Protein AF-A0AAN6UVW7-F1 (afdb_monomer_lite)

Organism: NCBI:txid1934379

Structure (mmCIF, N/CA/C/O backbone):
data_AF-A0AAN6UVW7-F1
#
_entry.id   AF-A0AAN6UVW7-F1
#
loop_
_atom_site.group_PDB
_atom_site.id
_atom_site.type_symbol
_atom_site.label_atom_id
_atom_site.label_alt_id
_atom_site.label_comp_id
_atom_site.label_asym_id
_atom_site.label_entity_id
_atom_site.label_seq_id
_atom_site.pdbx_PDB_ins_code
_atom_site.Cartn_x
_atom_site.Cartn_y
_atom_site.Cartn_z
_atom_site.occupancy
_atom_site.B_iso_or_equiv
_atom_site.auth_seq_id
_atom_site.auth_comp_id
_atom_site.auth_asym_id
_atom_site.auth_atom_id
_atom_site.pdbx_PDB_model_num
ATOM 1 N N . MET A 1 1 ? 3.945 1.020 -12.350 1.00 80.06 1 MET A N 1
ATOM 2 C CA . MET A 1 1 ? 3.424 0.851 -10.965 1.00 80.06 1 MET A CA 1
ATOM 3 C C . MET A 1 1 ? 4.604 0.733 -10.002 1.00 80.06 1 MET A C 1
ATOM 5 O O . MET A 1 1 ? 5.676 0.406 -10.483 1.00 80.06 1 MET A O 1
ATOM 9 N N . PHE A 1 2 ? 4.437 0.954 -8.691 1.00 81.56 2 PHE A N 1
ATOM 10 C CA . PHE A 1 2 ? 5.564 1.015 -7.732 1.00 81.56 2 PHE A CA 1
ATOM 11 C C . PHE A 1 2 ? 5.621 -0.147 -6.732 1.00 81.56 2 PHE A C 1
ATOM 13 O O . PHE A 1 2 ? 4.635 -0.390 -6.043 1.00 81.56 2 PHE A O 1
ATOM 20 N N . THR A 1 3 ? 6.784 -0.780 -6.559 1.00 81.12 3 THR A N 1
ATOM 21 C CA . THR A 1 3 ? 7.052 -1.854 -5.576 1.00 81.12 3 THR A CA 1
ATOM 22 C C . THR A 1 3 ? 7.402 -1.365 -4.175 1.00 81.12 3 THR A C 1
ATOM 24 O O . THR A 1 3 ? 7.685 -2.168 -3.286 1.00 81.12 3 THR A O 1
ATOM 27 N N . ASN A 1 4 ? 7.411 -0.049 -3.972 1.00 84.00 4 ASN A N 1
ATOM 28 C CA . ASN A 1 4 ? 7.804 0.589 -2.727 1.00 84.00 4 ASN A CA 1
ATOM 29 C C . ASN A 1 4 ? 6.781 1.668 -2.339 1.00 84.00 4 ASN A C 1
ATOM 31 O O . ASN A 1 4 ? 6.400 2.507 -3.157 1.00 84.00 4 ASN A O 1
ATOM 35 N N . TRP A 1 5 ? 6.364 1.663 -1.070 1.00 89.00 5 TRP A N 1
ATOM 36 C CA . TRP A 1 5 ? 5.362 2.589 -0.545 1.00 89.00 5 TRP A CA 1
ATOM 37 C C . TRP A 1 5 ? 5.854 4.036 -0.541 1.00 89.00 5 TRP A C 1
ATOM 39 O O . TRP A 1 5 ? 5.125 4.940 -0.936 1.00 89.00 5 TRP A O 1
ATOM 49 N N . ALA A 1 6 ? 7.110 4.268 -0.160 1.00 88.12 6 ALA A N 1
ATOM 50 C CA . ALA A 1 6 ? 7.715 5.593 -0.197 1.00 88.12 6 ALA A CA 1
ATOM 51 C C . ALA A 1 6 ? 7.839 6.123 -1.633 1.00 88.12 6 ALA A C 1
ATOM 53 O O . ALA A 1 6 ? 7.586 7.304 -1.862 1.00 88.12 6 ALA A O 1
ATOM 54 N N . ALA A 1 7 ? 8.161 5.261 -2.605 1.00 86.00 7 ALA A N 1
ATOM 55 C CA . ALA A 1 7 ? 8.179 5.646 -4.019 1.00 86.00 7 ALA A CA 1
ATOM 56 C C . ALA A 1 7 ? 6.776 6.040 -4.510 1.00 86.00 7 ALA A C 1
ATOM 58 O O . ALA A 1 7 ? 6.614 7.081 -5.145 1.00 86.00 7 ALA A O 1
ATOM 59 N N . ALA A 1 8 ? 5.751 5.270 -4.135 1.00 87.62 8 ALA A N 1
ATOM 60 C CA . ALA A 1 8 ? 4.365 5.592 -4.453 1.00 87.62 8 ALA A CA 1
ATOM 61 C C . ALA A 1 8 ? 3.894 6.906 -3.814 1.00 87.62 8 ALA A C 1
ATOM 63 O O . ALA A 1 8 ? 3.287 7.732 -4.492 1.00 87.62 8 ALA A O 1
ATOM 64 N N . LEU A 1 9 ? 4.212 7.132 -2.534 1.00 89.06 9 LEU A N 1
ATOM 65 C CA . LEU A 1 9 ? 3.921 8.394 -1.853 1.00 89.06 9 LEU A CA 1
ATOM 66 C C . LEU A 1 9 ? 4.638 9.571 -2.520 1.00 89.06 9 LEU A C 1
ATOM 68 O O . LEU A 1 9 ? 4.014 10.600 -2.749 1.00 89.06 9 LEU A O 1
ATOM 72 N N . LYS A 1 10 ? 5.916 9.415 -2.884 1.00 88.94 10 LYS A N 1
ATOM 73 C CA . LYS A 1 10 ? 6.685 10.450 -3.589 1.00 88.94 10 LYS A CA 1
ATOM 74 C C . LYS A 1 10 ? 6.060 10.780 -4.943 1.00 88.94 10 LYS A C 1
ATOM 76 O O . LYS A 1 10 ? 5.934 11.954 -5.280 1.00 88.94 10 LYS A O 1
ATOM 81 N N . LYS A 1 11 ? 5.654 9.766 -5.715 1.00 86.19 11 LYS A N 1
ATOM 82 C CA . LYS A 1 11 ? 4.992 9.984 -7.007 1.00 86.19 11 LYS A CA 1
ATOM 83 C C . LYS A 1 11 ? 3.639 10.668 -6.835 1.00 86.19 11 LYS A C 1
ATOM 85 O O . LYS A 1 11 ? 3.325 11.579 -7.592 1.00 86.19 11 LYS A O 1
ATOM 90 N N . ARG A 1 12 ? 2.868 10.271 -5.822 1.00 85.50 12 ARG A N 1
ATOM 91 C CA . ARG A 1 12 ? 1.623 10.947 -5.455 1.00 85.50 12 ARG A CA 1
ATOM 92 C C . ARG A 1 12 ? 1.862 12.418 -5.111 1.00 85.50 12 ARG A C 1
ATOM 94 O O . ARG A 1 12 ? 1.162 13.273 -5.634 1.00 85.50 12 ARG A O 1
ATOM 101 N N . ASP A 1 13 ? 2.837 12.714 -4.254 1.00 87.00 13 ASP A N 1
ATOM 102 C CA . ASP A 1 13 ? 3.152 14.090 -3.856 1.00 87.00 13 ASP A CA 1
ATOM 103 C C . ASP A 1 13 ? 3.597 14.932 -5.066 1.00 87.00 13 ASP A C 1
ATOM 105 O O . ASP A 1 13 ? 3.259 16.110 -5.146 1.00 87.00 13 ASP A O 1
ATOM 109 N N . TRP A 1 14 ? 4.287 14.320 -6.038 1.00 87.00 14 TRP A N 1
ATOM 110 C CA . TRP A 1 14 ? 4.593 14.952 -7.323 1.00 87.00 14 TRP A CA 1
ATOM 111 C C . TRP A 1 14 ? 3.322 15.291 -8.117 1.00 87.00 14 TRP A C 1
ATOM 113 O O . TRP A 1 14 ? 3.164 16.440 -8.509 1.00 87.00 14 TRP A O 1
ATOM 123 N N . TYR A 1 15 ? 2.379 14.354 -8.279 1.00 84.06 15 TYR A N 1
ATOM 124 C CA . TYR A 1 15 ? 1.098 14.633 -8.949 1.00 84.06 15 TYR A CA 1
ATOM 125 C C . TYR A 1 15 ? 0.316 15.767 -8.270 1.00 84.06 15 TYR A C 1
ATOM 127 O O . TYR A 1 15 ? -0.170 16.671 -8.944 1.00 84.06 15 TYR A O 1
ATOM 135 N N . ILE A 1 16 ? 0.250 15.767 -6.937 1.00 83.31 16 ILE A N 1
ATOM 136 C CA . ILE A 1 16 ? -0.400 16.844 -6.174 1.00 83.31 16 ILE A CA 1
ATOM 137 C C . ILE A 1 16 ? 0.304 18.190 -6.419 1.00 83.31 16 ILE A C 1
ATOM 139 O O . ILE A 1 16 ? -0.361 19.214 -6.565 1.00 83.31 16 ILE A O 1
ATOM 143 N N . GLY A 1 17 ? 1.640 18.200 -6.495 1.00 84.88 17 GLY A N 1
ATOM 144 C CA . GLY A 1 17 ? 2.422 19.387 -6.860 1.00 84.88 17 GLY A CA 1
ATOM 145 C C . GLY A 1 17 ? 2.099 19.912 -8.264 1.00 84.88 17 GLY A C 1
ATOM 146 O O . GLY A 1 17 ? 2.009 21.122 -8.465 1.00 84.88 17 GLY A O 1
ATOM 147 N N . GLU A 1 18 ? 1.813 19.012 -9.202 1.00 85.38 18 GLU A N 1
ATOM 148 C CA . GLU A 1 18 ? 1.356 19.319 -10.565 1.00 85.38 18 GLU A CA 1
ATOM 149 C C . GLU A 1 18 ? -0.145 19.672 -10.645 1.00 85.38 18 GLU A C 1
ATOM 151 O O . GLU A 1 18 ? -0.718 19.720 -11.729 1.00 85.38 18 GLU A O 1
ATOM 156 N N . HIS A 1 19 ? -0.794 19.957 -9.507 1.00 83.88 19 HIS A N 1
ATOM 157 C CA . HIS A 1 19 ? -2.206 20.364 -9.414 1.00 83.88 19 HIS A CA 1
ATOM 158 C C . HIS A 1 19 ? -3.191 19.298 -9.916 1.00 83.88 19 HIS A C 1
ATOM 160 O O . HIS A 1 19 ? -4.337 19.598 -10.265 1.00 83.88 19 HIS A O 1
ATOM 166 N N . VAL A 1 20 ? -2.754 18.039 -9.912 1.00 79.69 20 VAL A N 1
ATOM 167 C CA . VAL A 1 20 ? -3.619 16.899 -10.169 1.00 79.69 20 VAL A CA 1
ATOM 168 C C . VAL A 1 20 ? -4.518 16.667 -8.960 1.00 79.69 20 VAL A C 1
ATOM 170 O O . VAL A 1 20 ? -4.044 16.534 -7.831 1.00 79.69 20 VAL A O 1
ATOM 173 N N . ASN A 1 21 ? -5.827 16.612 -9.201 1.00 76.44 21 ASN A N 1
ATOM 174 C CA . ASN A 1 21 ? -6.829 16.434 -8.156 1.00 76.44 21 ASN A CA 1
ATOM 175 C C . ASN A 1 21 ? -7.239 14.960 -8.046 1.00 76.44 21 ASN A C 1
ATOM 177 O O . ASN A 1 21 ? -7.387 14.280 -9.056 1.00 76.44 21 ASN A O 1
ATOM 181 N N . ASN A 1 22 ? -7.543 14.494 -6.831 1.00 78.44 22 ASN A N 1
ATOM 182 C CA . ASN A 1 22 ? -8.051 13.139 -6.562 1.00 78.44 22 ASN A CA 1
ATOM 183 C C . ASN A 1 22 ? -7.037 12.016 -6.853 1.00 78.44 22 ASN A C 1
ATOM 185 O O . ASN A 1 22 ? -7.387 10.980 -7.423 1.00 78.44 22 ASN A O 1
ATOM 189 N N . VAL A 1 23 ? -5.784 12.193 -6.425 1.00 82.56 23 VAL A N 1
ATOM 190 C CA . VAL A 1 23 ? -4.723 11.191 -6.609 1.00 82.56 23 VAL A CA 1
ATOM 191 C C . VAL A 1 23 ? -4.857 10.040 -5.606 1.00 82.56 23 VAL A C 1
ATOM 193 O O . VAL A 1 23 ? -4.433 10.137 -4.449 1.00 82.56 23 VAL A O 1
ATOM 196 N N . VAL A 1 24 ? -5.409 8.914 -6.050 1.00 85.50 24 VAL A N 1
ATOM 197 C CA . VAL A 1 24 ? -5.564 7.713 -5.215 1.00 85.50 24 VAL A CA 1
ATOM 198 C C . VAL A 1 24 ? -4.359 6.780 -5.324 1.00 85.50 24 VAL A C 1
ATOM 200 O O . VAL A 1 24 ? -3.744 6.653 -6.380 1.00 85.50 24 VAL A O 1
ATOM 203 N N . ILE A 1 25 ? -4.043 6.085 -4.233 1.00 89.25 25 ILE A N 1
ATOM 204 C CA . ILE A 1 25 ? -3.073 4.987 -4.216 1.00 89.25 25 ILE A CA 1
ATOM 205 C C . ILE A 1 25 ? -3.830 3.663 -4.225 1.00 89.25 25 ILE A C 1
ATOM 207 O O . ILE A 1 25 ? -4.534 3.338 -3.273 1.00 89.25 25 ILE A O 1
ATOM 211 N N . VAL A 1 26 ? -3.641 2.868 -5.274 1.00 89.56 26 VAL A N 1
ATOM 212 C CA . VAL A 1 26 ? -4.253 1.540 -5.403 1.00 89.56 26 VAL A CA 1
ATOM 213 C C . VAL A 1 26 ? -3.198 0.468 -5.167 1.00 89.56 26 VAL A C 1
ATOM 215 O O . VAL A 1 26 ? -2.265 0.346 -5.958 1.00 89.56 26 VAL A O 1
ATOM 218 N N . ALA A 1 27 ? -3.336 -0.320 -4.102 1.00 91.12 27 ALA A N 1
ATOM 219 C CA . ALA A 1 27 ? -2.445 -1.436 -3.799 1.00 91.12 27 ALA A CA 1
ATOM 220 C C . ALA A 1 27 ? -2.906 -2.713 -4.514 1.00 91.12 27 ALA A C 1
ATOM 222 O O . ALA A 1 27 ? -4.030 -3.173 -4.305 1.00 91.12 27 ALA A O 1
ATOM 223 N N . VAL A 1 28 ? -2.030 -3.309 -5.328 1.00 89.25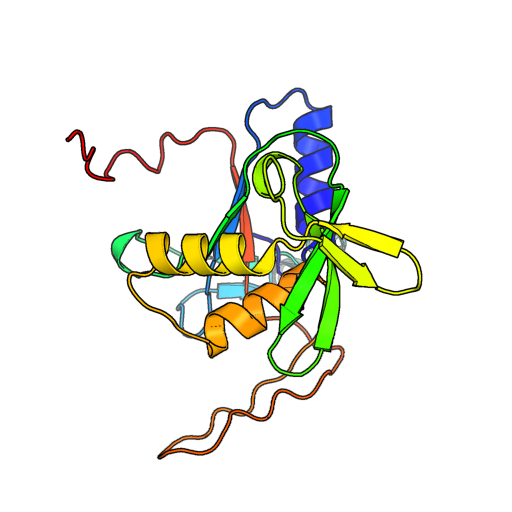 28 VAL A N 1
ATOM 224 C CA . VAL A 1 28 ? -2.362 -4.467 -6.171 1.00 89.25 28 VAL A CA 1
ATOM 225 C C . VAL A 1 28 ? -1.469 -5.675 -5.882 1.00 89.25 28 VAL A C 1
ATOM 227 O O . VAL A 1 28 ? -0.242 -5.584 -5.786 1.00 89.25 28 VAL A O 1
ATOM 230 N N . TRP A 1 29 ? -2.107 -6.840 -5.815 1.00 89.38 29 TRP A N 1
ATOM 231 C CA . TRP A 1 29 ? -1.505 -8.154 -5.664 1.00 89.38 29 TRP A CA 1
ATOM 232 C C . TRP A 1 29 ? -1.039 -8.746 -7.000 1.00 89.38 29 TRP A C 1
ATOM 234 O O . TRP A 1 29 ? -1.827 -9.262 -7.803 1.00 89.38 29 TRP A O 1
ATOM 244 N N . LEU A 1 30 ? 0.278 -8.726 -7.210 1.00 85.62 30 LEU A N 1
ATOM 245 C CA . LEU A 1 30 ? 0.908 -9.185 -8.450 1.00 85.62 30 LEU A CA 1
ATOM 246 C C . LEU A 1 30 ? 1.473 -10.612 -8.392 1.00 85.62 30 LEU A C 1
ATOM 248 O O . LEU A 1 30 ? 1.959 -11.118 -9.404 1.00 85.62 30 LEU A O 1
ATOM 252 N N . LYS A 1 31 ? 1.418 -11.308 -7.247 1.00 83.62 31 LYS A N 1
ATOM 253 C CA . LYS A 1 31 ? 1.907 -12.696 -7.172 1.00 83.62 31 LYS A CA 1
ATOM 254 C C . LYS A 1 31 ? 1.128 -13.573 -8.160 1.00 83.62 31 LYS A C 1
ATOM 256 O O . LYS A 1 31 ? -0.104 -13.590 -8.161 1.00 83.62 31 LYS A O 1
ATOM 261 N N . GLY A 1 32 ? 1.866 -14.286 -9.011 1.00 82.00 32 GLY A N 1
ATOM 262 C CA . GLY A 1 32 ? 1.293 -15.133 -10.060 1.00 82.00 32 GLY A CA 1
ATOM 263 C C . GLY A 1 32 ? 0.594 -14.364 -11.187 1.00 82.00 32 GLY A C 1
ATOM 264 O O . GLY A 1 32 ? -0.109 -14.990 -11.972 1.00 82.00 32 GLY A O 1
ATOM 265 N N . PHE A 1 33 ? 0.740 -13.034 -11.269 1.00 82.06 33 PHE A N 1
ATOM 266 C CA . PHE A 1 33 ? 0.277 -12.270 -12.426 1.00 82.06 33 PHE A CA 1
ATOM 267 C C . PHE A 1 33 ? 1.286 -12.444 -13.576 1.00 82.06 33 PHE A C 1
ATOM 269 O O . PHE A 1 33 ? 2.477 -12.189 -13.371 1.00 82.06 33 PHE A O 1
ATOM 276 N N . PRO A 1 34 ? 0.863 -12.919 -14.760 1.00 82.31 34 PRO A N 1
ATOM 277 C CA . PRO A 1 34 ? 1.757 -13.033 -15.906 1.00 82.31 34 PRO A CA 1
ATOM 278 C C . PRO A 1 34 ? 2.116 -11.644 -16.450 1.00 82.31 34 PRO A C 1
ATOM 280 O O . PRO A 1 34 ? 1.331 -10.710 -16.355 1.00 82.31 34 PRO A O 1
ATOM 283 N N . GLY A 1 35 ? 3.298 -11.500 -17.053 1.00 83.25 35 GLY A N 1
ATOM 284 C CA . GLY A 1 35 ? 3.667 -10.250 -17.727 1.00 83.25 35 GLY A CA 1
ATOM 285 C C . GLY A 1 35 ? 3.945 -9.072 -16.787 1.00 83.25 35 GLY A C 1
ATOM 286 O O . GLY A 1 35 ? 3.693 -7.930 -17.159 1.00 83.25 35 GLY A O 1
ATOM 287 N N . VAL A 1 36 ? 4.453 -9.339 -15.581 1.00 85.50 36 VAL A N 1
ATOM 288 C CA . VAL A 1 36 ? 5.050 -8.313 -14.714 1.00 85.50 36 VAL A CA 1
ATOM 289 C C . VAL A 1 36 ? 6.541 -8.244 -15.011 1.00 85.50 36 VAL A C 1
ATOM 291 O O . VAL A 1 36 ? 7.244 -9.247 -14.878 1.00 85.50 36 VAL A O 1
ATOM 294 N N . TYR A 1 37 ? 7.019 -7.067 -15.390 1.00 85.06 37 TYR A N 1
ATOM 295 C CA . TYR A 1 37 ? 8.408 -6.828 -15.747 1.00 85.06 37 TYR A CA 1
ATOM 296 C C . TYR A 1 37 ? 9.000 -5.725 -14.883 1.00 85.06 37 TYR A C 1
ATOM 298 O O . TYR A 1 37 ? 8.373 -4.692 -14.666 1.00 85.06 37 TYR A O 1
ATOM 306 N N . ASP A 1 38 ? 10.221 -5.938 -14.415 1.00 85.06 38 ASP A N 1
ATOM 307 C CA . ASP A 1 38 ? 10.984 -4.925 -13.696 1.00 85.06 38 ASP A CA 1
ATOM 308 C C . ASP A 1 38 ? 11.418 -3.819 -14.674 1.00 85.06 38 ASP A C 1
ATOM 310 O O . ASP A 1 38 ? 12.095 -4.096 -15.670 1.00 85.06 38 ASP A O 1
ATOM 314 N N . ALA A 1 39 ? 10.982 -2.581 -14.419 1.00 86.69 39 ALA A N 1
ATOM 315 C CA . ALA A 1 39 ? 11.229 -1.463 -15.325 1.00 86.69 39 ALA A CA 1
ATOM 316 C C . ALA A 1 39 ? 12.714 -1.079 -15.362 1.00 86.69 39 ALA A C 1
ATOM 318 O O . ALA A 1 39 ? 13.229 -0.781 -16.436 1.00 86.69 39 ALA A O 1
ATOM 3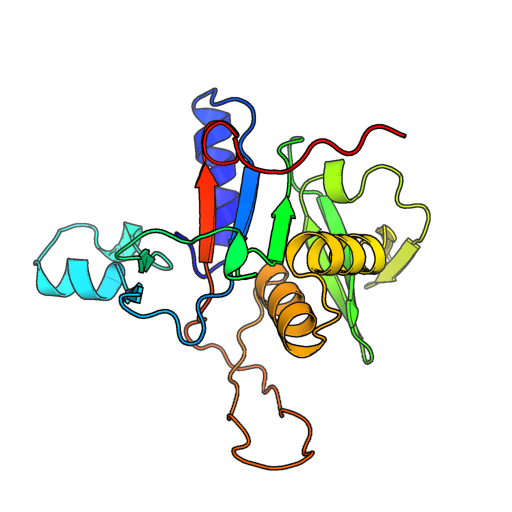19 N N . TYR A 1 40 ? 13.408 -1.161 -14.223 1.00 85.00 40 TYR A N 1
ATOM 320 C CA . TYR A 1 40 ? 14.841 -0.887 -14.112 1.00 85.00 40 TYR A CA 1
ATOM 321 C C . TYR A 1 40 ? 15.671 -1.871 -14.944 1.00 85.00 40 TYR A C 1
ATOM 323 O O . TYR A 1 40 ? 16.607 -1.490 -15.647 1.00 85.00 40 TYR A O 1
ATOM 331 N N . ASN A 1 41 ? 15.303 -3.152 -14.916 1.00 85.62 41 ASN A N 1
ATOM 332 C CA . ASN A 1 41 ? 15.992 -4.160 -15.721 1.00 85.62 41 ASN A CA 1
ATOM 333 C C . ASN A 1 41 ? 15.743 -3.966 -17.223 1.00 85.62 41 ASN A C 1
ATOM 335 O O . ASN A 1 41 ? 16.657 -4.160 -18.024 1.00 85.62 41 ASN A O 1
ATOM 339 N N . ILE A 1 42 ? 14.525 -3.574 -17.615 1.00 88.56 42 ILE A N 1
ATOM 340 C CA . ILE A 1 42 ? 14.207 -3.284 -19.020 1.00 88.56 42 ILE A CA 1
ATOM 341 C C . ILE A 1 42 ? 14.992 -2.070 -19.513 1.00 88.56 42 ILE A C 1
ATOM 343 O O . ILE A 1 42 ? 15.582 -2.137 -20.587 1.00 88.56 42 ILE A O 1
ATOM 347 N N . THR A 1 43 ? 15.024 -0.978 -18.751 1.00 89.00 43 THR A N 1
ATOM 348 C CA . THR A 1 43 ? 15.739 0.240 -19.159 1.00 89.00 43 THR A CA 1
ATOM 349 C C . THR A 1 43 ? 17.239 0.000 -19.263 1.00 89.00 43 THR A C 1
ATOM 351 O O . THR A 1 43 ? 17.858 0.474 -20.211 1.00 89.00 43 THR A O 1
ATOM 354 N N . GLY A 1 44 ? 17.805 -0.829 -18.379 1.00 87.12 44 GLY A N 1
ATOM 355 C CA . GLY A 1 44 ? 19.187 -1.292 -18.493 1.00 87.12 44 GLY A CA 1
ATOM 356 C C . GLY A 1 44 ? 19.457 -2.122 -19.754 1.00 87.12 44 GLY A C 1
ATOM 357 O O . GLY A 1 44 ? 20.510 -1.973 -20.362 1.00 87.12 44 GLY A O 1
ATOM 358 N N . ALA A 1 45 ? 18.515 -2.968 -20.180 1.00 89.69 45 ALA A N 1
ATOM 359 C CA . ALA A 1 45 ? 18.647 -3.741 -21.419 1.00 89.69 45 ALA A CA 1
ATOM 360 C C . ALA A 1 45 ? 18.474 -2.890 -22.692 1.00 89.69 45 ALA A C 1
ATOM 362 O O . ALA A 1 45 ? 18.954 -3.280 -23.755 1.00 89.69 45 ALA A O 1
ATOM 363 N N . LEU A 1 46 ? 17.778 -1.755 -22.587 1.00 90.19 46 LEU A N 1
ATOM 364 C CA . LEU A 1 46 ? 17.540 -0.807 -23.678 1.00 90.19 46 LEU A CA 1
ATOM 365 C C . LEU A 1 46 ? 18.565 0.338 -23.730 1.00 90.19 46 LEU A C 1
ATOM 367 O O . LEU A 1 46 ? 18.413 1.218 -24.571 1.00 90.19 46 LEU A O 1
ATOM 371 N N . ASP A 1 47 ? 19.575 0.322 -22.854 1.00 88.69 47 ASP A N 1
ATOM 372 C CA . ASP A 1 47 ? 20.612 1.359 -22.740 1.00 88.69 47 ASP A CA 1
ATOM 373 C C . ASP A 1 47 ? 20.030 2.777 -22.581 1.00 88.69 47 ASP A C 1
ATOM 375 O O . ASP A 1 47 ? 20.467 3.743 -23.199 1.00 88.69 47 ASP A O 1
ATOM 379 N N . ILE A 1 48 ? 18.970 2.887 -21.774 1.00 88.44 48 ILE A N 1
ATOM 380 C CA . ILE A 1 48 ? 18.314 4.163 -21.485 1.00 88.44 48 ILE A CA 1
ATOM 381 C C . ILE A 1 48 ? 19.100 4.890 -20.389 1.00 88.44 48 ILE A C 1
ATOM 383 O O . ILE A 1 48 ? 19.246 4.379 -19.271 1.00 88.44 48 ILE A O 1
ATOM 387 N N . ASP A 1 49 ? 19.551 6.105 -20.701 1.00 81.50 49 ASP A N 1
ATOM 388 C CA . ASP A 1 49 ? 20.120 7.031 -19.722 1.00 81.50 49 ASP A CA 1
ATOM 389 C C . ASP A 1 49 ? 19.114 7.316 -18.589 1.00 81.50 49 ASP A C 1
ATOM 391 O O . ASP A 1 49 ? 17.902 7.306 -18.787 1.00 81.50 49 ASP A O 1
ATOM 395 N N . GLU A 1 50 ? 19.604 7.559 -17.371 1.00 84.19 50 GLU A N 1
ATOM 396 C CA . GLU A 1 50 ? 18.766 7.815 -16.182 1.00 84.19 50 GLU A CA 1
ATOM 397 C C . GLU A 1 50 ? 17.898 6.629 -15.710 1.00 84.19 50 GLU A C 1
ATOM 399 O O . GLU A 1 50 ? 16.855 6.808 -15.075 1.00 84.19 50 GLU A O 1
ATOM 404 N N . ARG A 1 51 ? 18.348 5.385 -15.924 1.00 83.06 51 ARG A N 1
ATOM 405 C CA . ARG A 1 51 ? 17.646 4.166 -15.463 1.00 83.06 51 ARG A CA 1
ATOM 406 C C . ARG A 1 51 ? 17.197 4.179 -13.993 1.00 83.06 51 ARG A C 1
ATOM 408 O O . ARG A 1 51 ? 16.196 3.549 -13.655 1.00 83.06 51 ARG A O 1
ATOM 415 N N . ASP A 1 52 ? 17.912 4.897 -13.126 1.00 83.50 52 ASP A N 1
ATOM 416 C CA . ASP A 1 52 ? 17.617 5.000 -11.692 1.00 83.50 52 ASP A CA 1
ATOM 417 C C . ASP A 1 52 ? 16.261 5.672 -11.410 1.00 83.50 52 ASP A C 1
ATOM 419 O O . ASP A 1 52 ? 15.681 5.461 -10.345 1.00 83.50 52 ASP A O 1
ATOM 423 N N . VAL A 1 53 ? 15.704 6.419 -12.372 1.00 81.88 53 VAL A N 1
ATOM 424 C CA . VAL A 1 53 ? 14.343 6.978 -12.291 1.00 81.88 53 VAL A CA 1
ATOM 425 C C . VAL A 1 53 ? 13.287 5.870 -12.226 1.00 81.88 53 VAL A C 1
ATOM 427 O O . VAL A 1 53 ? 12.263 6.040 -11.570 1.00 81.88 53 VAL A O 1
ATOM 430 N N . PHE A 1 54 ? 13.559 4.712 -12.832 1.00 81.31 54 PHE A N 1
ATOM 431 C CA . PHE A 1 54 ? 12.663 3.552 -12.852 1.00 81.31 54 PHE A CA 1
ATOM 432 C C . PHE A 1 54 ? 12.906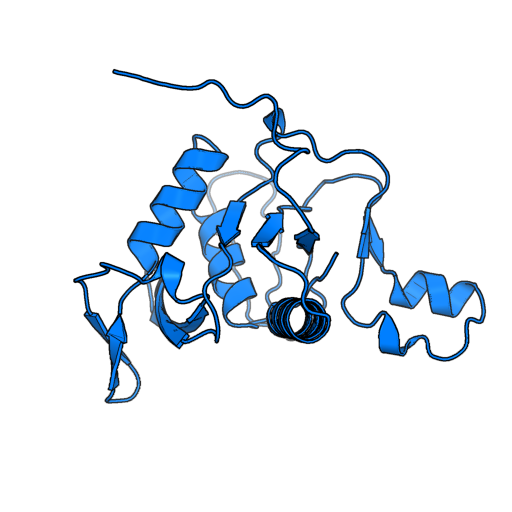 2.590 -11.684 1.00 81.31 54 PHE A C 1
ATOM 434 O O . PHE A 1 54 ? 12.342 1.491 -11.642 1.00 81.31 54 PHE A O 1
ATOM 441 N N . LEU A 1 55 ? 13.749 2.972 -10.720 1.00 78.94 55 LEU A N 1
ATOM 442 C CA . LEU A 1 55 ? 13.987 2.170 -9.531 1.00 78.94 55 LEU A CA 1
ATOM 443 C C . LEU A 1 55 ? 12.678 2.018 -8.742 1.00 78.94 55 LEU A C 1
ATOM 445 O O . LEU A 1 55 ? 12.015 2.996 -8.401 1.00 78.94 55 LEU A O 1
ATOM 449 N N . HIS A 1 56 ? 12.326 0.770 -8.428 1.00 81.06 56 HIS A N 1
ATOM 450 C CA . HIS A 1 56 ? 11.048 0.369 -7.824 1.00 81.06 56 HIS A CA 1
ATOM 451 C C . HIS A 1 56 ? 9.829 0.441 -8.748 1.00 81.06 56 HIS A C 1
ATOM 453 O O . HIS A 1 56 ? 8.717 0.224 -8.268 1.00 81.06 56 HIS A O 1
ATOM 459 N N . GLU A 1 57 ? 9.992 0.692 -10.045 1.00 82.44 57 GLU A N 1
ATOM 460 C CA . GLU A 1 57 ? 8.887 0.604 -10.992 1.00 82.44 57 GLU A CA 1
ATOM 461 C C . GLU A 1 57 ? 8.772 -0.789 -11.620 1.00 82.44 57 GLU A C 1
ATOM 463 O O . GLU A 1 57 ? 9.759 -1.467 -11.908 1.00 82.44 57 GLU A O 1
ATOM 468 N N . VAL A 1 58 ? 7.535 -1.218 -11.866 1.00 85.75 58 VAL A N 1
ATOM 469 C CA . VAL A 1 58 ? 7.245 -2.364 -12.730 1.00 85.75 58 VAL A CA 1
ATOM 470 C C . VAL A 1 58 ? 6.286 -1.966 -13.839 1.00 85.75 58 VAL A C 1
ATOM 472 O O . VAL A 1 58 ? 5.377 -1.138 -13.658 1.00 85.75 58 VAL A O 1
ATOM 475 N N . LEU A 1 59 ? 6.459 -2.645 -14.964 1.00 85.12 59 LEU A N 1
ATOM 476 C CA . LEU A 1 59 ? 5.553 -2.651 -16.095 1.00 85.12 59 LEU A CA 1
ATOM 477 C C . LEU A 1 59 ? 4.669 -3.891 -16.010 1.00 85.12 59 LEU A C 1
ATOM 479 O O . LEU A 1 59 ? 5.149 -5.002 -15.787 1.00 85.12 59 LEU A O 1
ATOM 483 N N . VAL A 1 60 ? 3.369 -3.700 -16.195 1.00 84.81 60 VAL A N 1
ATOM 484 C CA . VAL A 1 60 ? 2.391 -4.787 -16.209 1.00 84.81 60 VAL A CA 1
ATOM 485 C C . VAL A 1 60 ? 1.786 -4.855 -17.601 1.00 84.81 60 VAL A C 1
ATOM 487 O O . VAL A 1 60 ? 1.232 -3.874 -18.093 1.00 84.81 60 VAL A O 1
ATOM 490 N N . ARG A 1 61 ? 1.923 -6.007 -18.257 1.00 87.06 61 ARG A N 1
ATOM 491 C CA . ARG A 1 61 ? 1.321 -6.262 -19.564 1.00 87.06 61 ARG A CA 1
ATOM 492 C C . ARG A 1 61 ? -0.079 -6.838 -19.385 1.00 87.06 61 ARG A C 1
ATOM 494 O O . ARG A 1 61 ? -0.235 -7.943 -18.876 1.00 87.06 61 ARG A O 1
ATOM 501 N N . GLY A 1 62 ? -1.064 -6.124 -19.919 1.00 84.56 62 GLY A N 1
ATOM 502 C CA . GLY A 1 62 ? -2.471 -6.520 -19.885 1.00 84.56 62 GLY A CA 1
ATOM 503 C C . GLY A 1 62 ? -3.257 -5.855 -18.749 1.00 84.56 62 GLY A C 1
ATOM 504 O O . GLY A 1 62 ? -2.667 -5.225 -17.871 1.00 84.56 62 GLY A O 1
ATOM 505 N N . PRO A 1 63 ? -4.595 -5.952 -18.789 1.00 84.44 63 PRO A N 1
ATOM 506 C CA . PRO A 1 63 ? -5.466 -5.333 -17.796 1.00 84.44 63 PRO A CA 1
ATOM 507 C C . PRO A 1 63 ? -5.440 -6.087 -16.459 1.00 84.44 63 PRO A C 1
ATOM 509 O O . PRO A 1 63 ? -5.306 -7.310 -16.423 1.00 84.44 63 PRO A O 1
ATOM 512 N N . ILE A 1 64 ? -5.625 -5.350 -15.361 1.00 83.06 64 ILE A N 1
ATOM 513 C CA . ILE A 1 64 ? -5.934 -5.912 -14.040 1.00 83.06 64 ILE A CA 1
ATOM 514 C C . ILE A 1 64 ? -7.454 -5.850 -13.885 1.00 83.06 64 ILE A C 1
ATOM 516 O O . ILE A 1 64 ? -8.006 -4.778 -13.642 1.00 83.06 64 ILE A O 1
ATOM 520 N N . TRP A 1 65 ? -8.139 -6.978 -14.062 1.00 82.88 65 TRP A N 1
ATOM 521 C CA . TRP A 1 65 ? -9.596 -7.015 -13.952 1.00 82.88 65 TRP A CA 1
ATOM 522 C C . TRP A 1 65 ? -10.031 -6.926 -12.488 1.00 82.88 65 TRP A C 1
ATOM 524 O O . TRP A 1 65 ? -9.455 -7.581 -11.619 1.00 82.88 65 TRP A O 1
ATOM 534 N N . ALA A 1 66 ? -11.089 -6.160 -12.211 1.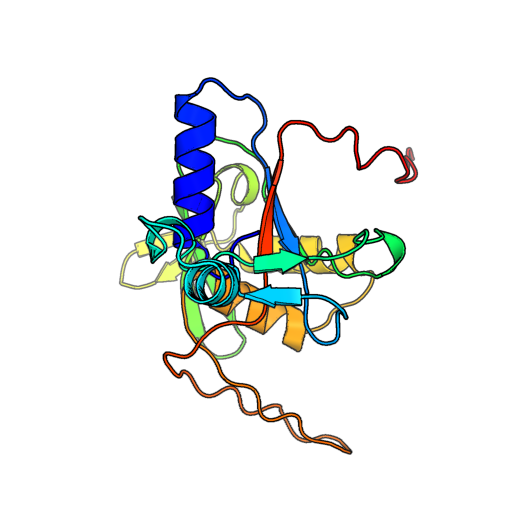00 75.25 66 ALA A N 1
ATOM 535 C CA . ALA A 1 66 ? -11.644 -6.040 -10.859 1.00 75.25 66 ALA A CA 1
ATOM 536 C C . ALA A 1 66 ? -12.059 -7.407 -10.277 1.00 75.25 66 ALA A C 1
ATOM 538 O O . ALA A 1 66 ? -11.832 -7.685 -9.100 1.00 75.25 66 ALA A O 1
ATOM 539 N N . ASN A 1 67 ? -12.570 -8.296 -11.134 1.00 80.12 67 ASN A N 1
ATOM 540 C CA . ASN A 1 67 ? -13.019 -9.641 -10.765 1.00 80.12 67 ASN A CA 1
ATOM 541 C C . ASN A 1 67 ? -11.875 -10.607 -10.416 1.00 80.12 67 ASN A C 1
ATOM 543 O O . ASN A 1 67 ? -12.136 -11.696 -9.915 1.00 80.12 67 ASN A O 1
ATOM 547 N N . ASP A 1 68 ? -10.614 -10.226 -10.644 1.00 83.19 68 ASP A N 1
ATOM 548 C CA . ASP A 1 68 ? -9.468 -11.055 -10.258 1.00 83.19 68 ASP A CA 1
ATOM 549 C C . ASP A 1 68 ? -9.149 -10.941 -8.756 1.00 83.19 68 ASP A C 1
ATOM 551 O O . ASP A 1 68 ? -8.240 -11.619 -8.268 1.00 83.19 68 ASP A O 1
ATOM 555 N N . TYR A 1 69 ? -9.849 -10.065 -8.015 1.00 82.19 69 TYR A N 1
ATOM 556 C CA . TYR A 1 69 ? -9.644 -9.819 -6.579 1.00 82.19 69 TYR A CA 1
ATOM 557 C C . TYR A 1 69 ? -8.177 -9.514 -6.233 1.00 82.19 69 TYR A C 1
ATOM 559 O O . TYR A 1 69 ? -7.625 -9.952 -5.213 1.00 82.19 69 TYR A O 1
ATOM 567 N N . ARG A 1 70 ? -7.514 -8.787 -7.142 1.00 86.44 70 ARG A N 1
ATOM 568 C CA . ARG A 1 70 ? -6.106 -8.382 -7.025 1.00 86.44 70 ARG A CA 1
ATOM 569 C C . ARG A 1 70 ? -5.943 -7.023 -6.374 1.00 86.44 70 ARG A C 1
ATOM 571 O O . ARG A 1 70 ? -4.859 -6.737 -5.878 1.00 86.44 70 ARG A O 1
ATOM 578 N N . ILE A 1 71 ? -6.979 -6.195 -6.368 1.00 89.44 71 ILE A N 1
ATOM 579 C CA . ILE A 1 71 ? -6.949 -4.909 -5.679 1.00 89.44 71 ILE A CA 1
ATOM 580 C C . ILE A 1 71 ? -7.117 -5.185 -4.185 1.00 89.44 71 ILE A C 1
ATOM 582 O O . ILE A 1 71 ? -8.115 -5.761 -3.768 1.00 89.44 71 ILE A O 1
ATOM 586 N N . LEU A 1 72 ? -6.106 -4.828 -3.397 1.00 90.94 72 LEU A N 1
ATOM 587 C CA . LEU A 1 72 ? -6.088 -5.068 -1.955 1.00 90.94 72 LEU A CA 1
ATOM 588 C C . LEU A 1 72 ? -6.552 -3.855 -1.158 1.00 90.94 72 LEU A C 1
ATOM 590 O O . LEU A 1 72 ? -7.133 -4.020 -0.097 1.00 90.94 72 LEU A O 1
ATOM 594 N N . ALA A 1 73 ? -6.256 -2.646 -1.626 1.00 91.44 73 ALA A N 1
ATOM 595 C CA . ALA A 1 73 ? -6.696 -1.429 -0.959 1.00 91.44 73 ALA A CA 1
ATOM 596 C C . ALA A 1 73 ? -6.724 -0.257 -1.930 1.00 91.44 73 ALA A C 1
ATOM 598 O O . ALA A 1 73 ? -5.839 -0.143 -2.785 1.00 91.44 73 ALA A O 1
ATOM 599 N N . ILE A 1 74 ? -7.692 0.638 -1.748 1.00 90.69 74 ILE A N 1
ATOM 600 C CA . ILE A 1 74 ? -7.720 1.949 -2.386 1.00 90.69 74 ILE A CA 1
ATOM 601 C C . ILE A 1 74 ? -7.568 2.992 -1.278 1.00 90.69 74 ILE A C 1
ATOM 603 O O . ILE A 1 74 ? -8.381 3.097 -0.364 1.00 90.69 74 ILE A O 1
ATOM 607 N N . LEU A 1 75 ? -6.482 3.760 -1.329 1.00 87.69 75 LEU A N 1
ATOM 608 C CA . LEU A 1 75 ? -6.173 4.788 -0.344 1.00 87.69 75 LEU A CA 1
ATOM 609 C C . LEU A 1 75 ? -6.390 6.170 -0.979 1.00 87.69 75 LEU A C 1
ATOM 611 O O . LEU A 1 75 ? -5.589 6.575 -1.828 1.00 87.69 75 LEU A O 1
ATOM 615 N N . PRO A 1 76 ? -7.473 6.879 -0.606 1.00 81.75 76 PRO A N 1
ATOM 616 C CA . PRO A 1 76 ? -7.881 8.109 -1.268 1.00 81.75 76 PRO A CA 1
ATOM 617 C C . PRO A 1 76 ? -6.978 9.303 -0.956 1.00 81.75 76 PRO A C 1
ATOM 619 O O . PRO A 1 76 ? -6.273 9.353 0.061 1.00 81.75 76 PRO A O 1
ATOM 622 N N . ASP A 1 77 ? -7.046 10.289 -1.848 1.00 72.06 77 ASP A N 1
ATOM 623 C CA . ASP A 1 77 ? -6.331 11.549 -1.722 1.00 72.06 77 ASP A CA 1
ATOM 624 C C . ASP A 1 77 ? -6.951 12.453 -0.665 1.00 72.06 77 ASP A C 1
ATOM 626 O O . ASP A 1 77 ? -8.131 12.775 -0.723 1.00 72.06 77 ASP A O 1
ATOM 630 N N . SER A 1 78 ? -6.144 12.891 0.295 1.00 70.31 78 SER A N 1
ATOM 631 C CA . SER A 1 78 ? -6.631 13.750 1.380 1.00 70.31 78 SER A CA 1
ATOM 632 C C . SER A 1 78 ? -5.567 14.641 2.005 1.00 70.31 78 SER A C 1
ATOM 634 O O . SER A 1 78 ? -5.715 15.164 3.111 1.00 70.31 78 SER A O 1
ATOM 636 N N . GLY A 1 79 ? -4.458 14.836 1.291 1.00 80.50 79 GLY A N 1
ATOM 637 C CA . GLY A 1 79 ? -3.329 15.633 1.762 1.00 80.50 79 GLY A CA 1
ATOM 638 C C . GLY A 1 79 ? -2.215 14.805 2.401 1.00 80.50 79 GLY A C 1
ATOM 639 O O . GLY A 1 79 ? -2.014 13.634 2.081 1.00 80.50 79 GLY A O 1
ATOM 640 N N . LYS A 1 80 ? -1.397 15.436 3.247 1.00 88.06 80 LYS A N 1
ATOM 641 C CA . LYS A 1 80 ? -0.108 14.861 3.660 1.00 88.06 80 LYS A CA 1
ATOM 642 C C . LYS A 1 80 ? -0.289 13.569 4.479 1.00 88.06 80 LYS A C 1
ATOM 644 O O . LYS A 1 80 ? -0.993 13.612 5.493 1.00 88.06 80 LYS A O 1
ATOM 649 N N . PRO A 1 81 ? 0.391 12.457 4.125 1.00 91.38 81 PRO A N 1
ATOM 650 C CA . PRO A 1 81 ? 0.320 11.211 4.883 1.00 91.38 81 PRO A CA 1
ATOM 651 C C . PRO A 1 81 ? 0.683 11.416 6.355 1.00 91.38 81 PRO A C 1
ATOM 653 O O . PRO A 1 81 ? 1.715 12.026 6.678 1.00 91.38 81 PRO A O 1
ATOM 656 N N . LYS A 1 82 ? -0.145 10.882 7.251 1.00 93.31 82 LYS A N 1
ATOM 657 C CA . LYS A 1 82 ? 0.004 11.008 8.704 1.00 93.31 82 LYS A CA 1
ATOM 658 C C . LYS A 1 82 ? 0.468 9.686 9.322 1.00 93.31 82 LYS A C 1
ATOM 660 O O . LYS A 1 82 ? 0.192 8.628 8.754 1.00 93.31 82 LYS A O 1
ATOM 665 N N . PRO A 1 83 ? 1.174 9.730 10.463 1.00 94.81 83 PRO A N 1
ATOM 666 C CA . PRO A 1 83 ? 1.554 8.517 11.165 1.00 94.81 83 PRO A CA 1
ATOM 667 C C . PRO A 1 83 ? 0.330 7.806 11.749 1.00 94.81 83 PRO A C 1
ATOM 669 O O . PRO A 1 83 ? -0.527 8.443 12.369 1.00 94.81 83 PRO A O 1
ATOM 672 N N . ALA A 1 84 ? 0.269 6.494 11.569 1.00 95.75 84 ALA A N 1
ATOM 673 C CA . ALA A 1 84 ? -0.778 5.619 12.078 1.00 95.75 84 ALA A CA 1
ATOM 674 C C . ALA A 1 84 ? -0.203 4.242 12.418 1.00 95.75 84 ALA A C 1
ATOM 676 O O . ALA A 1 84 ? 0.851 3.864 11.907 1.00 95.75 84 ALA A O 1
ATOM 677 N N . VAL A 1 85 ? -0.899 3.496 13.271 1.00 96.94 85 VAL A N 1
ATOM 678 C CA . VAL A 1 85 ? -0.520 2.128 13.634 1.00 96.94 85 VAL A CA 1
ATOM 679 C C . VAL A 1 85 ? -1.225 1.131 12.725 1.00 96.94 85 VAL A C 1
ATOM 681 O O . VAL A 1 85 ? -2.438 1.219 12.515 1.00 96.94 85 VAL A O 1
ATOM 684 N N . LEU A 1 86 ? -0.451 0.167 12.232 1.00 95.75 86 LEU A N 1
ATOM 685 C CA . LEU A 1 86 ? -0.928 -1.084 11.659 1.00 95.75 86 LEU A CA 1
ATOM 686 C C . LEU A 1 86 ? -0.455 -2.231 12.558 1.00 95.75 86 LEU A C 1
ATOM 688 O O . LEU A 1 86 ? 0.740 -2.467 12.729 1.00 95.75 86 LEU A O 1
ATOM 692 N N . SER A 1 87 ? -1.412 -2.915 13.159 1.00 93.81 87 SER A N 1
ATOM 693 C CA . SER A 1 87 ? -1.244 -4.030 14.074 1.00 93.81 87 SER A CA 1
ATOM 694 C C . SER A 1 87 ? -1.287 -5.336 13.299 1.00 93.81 87 SER A C 1
ATOM 696 O O . SER A 1 87 ? -2.213 -5.611 12.537 1.00 93.81 87 SER A O 1
ATOM 698 N N . LEU A 1 88 ? -0.283 -6.162 13.535 1.00 89.88 88 LEU A N 1
ATOM 699 C CA . LEU A 1 88 ? -0.257 -7.566 13.163 1.00 89.88 88 LEU A CA 1
ATOM 700 C C . LEU A 1 88 ? -0.385 -8.390 14.449 1.00 89.88 88 LEU A C 1
ATOM 702 O O . LEU A 1 88 ? -0.217 -7.859 15.545 1.00 89.88 88 LEU A O 1
ATOM 706 N N . VAL A 1 89 ? -0.681 -9.688 14.328 1.00 83.69 89 VAL A N 1
ATOM 707 C CA . VAL A 1 89 ? -0.959 -10.574 15.482 1.00 83.69 89 VAL A CA 1
ATOM 708 C C . VAL A 1 89 ? 0.113 -10.478 16.577 1.00 83.69 89 VAL A C 1
ATOM 710 O O . VAL A 1 89 ? -0.204 -10.582 17.758 1.00 83.69 89 VAL A O 1
ATOM 713 N N . SER A 1 90 ? 1.374 -10.255 16.199 1.00 81.88 90 SER A N 1
ATOM 714 C CA . SER A 1 90 ? 2.510 -10.301 17.124 1.00 81.88 90 SER A CA 1
ATOM 715 C C . SER A 1 90 ? 3.193 -8.954 17.378 1.00 81.88 90 SER A C 1
ATOM 717 O O . SER A 1 90 ? 4.071 -8.897 18.235 1.00 81.88 90 SER A O 1
ATOM 719 N N . PHE A 1 91 ? 2.855 -7.884 16.651 1.00 87.19 91 PHE A N 1
ATOM 720 C CA . PHE A 1 91 ? 3.524 -6.585 16.801 1.00 87.19 91 PHE A CA 1
ATOM 721 C C . PHE A 1 91 ? 2.748 -5.435 16.144 1.00 87.19 91 PHE A C 1
ATOM 723 O O . PHE A 1 91 ? 1.957 -5.629 15.223 1.00 87.19 91 PHE A O 1
ATOM 730 N N . ASN A 1 92 ? 3.022 -4.216 16.611 1.00 93.38 92 ASN A N 1
ATOM 731 C CA . ASN A 1 92 ? 2.495 -2.975 16.050 1.00 93.38 92 ASN A CA 1
ATOM 732 C C . ASN A 1 92 ? 3.576 -2.285 15.218 1.00 93.38 92 ASN A C 1
ATOM 734 O O . ASN A 1 92 ? 4.722 -2.184 15.656 1.00 93.38 92 ASN A O 1
ATOM 738 N N . LEU A 1 93 ? 3.203 -1.779 14.047 1.00 93.88 93 LEU A N 1
ATOM 739 C CA . LEU A 1 93 ? 4.089 -1.030 13.164 1.00 93.88 93 LEU A CA 1
ATOM 740 C C . LEU A 1 93 ? 3.554 0.384 12.945 1.00 93.88 93 LEU A C 1
ATOM 742 O O . LEU A 1 93 ? 2.348 0.577 12.793 1.00 93.88 93 LEU A O 1
ATOM 746 N N . GLU A 1 94 ? 4.452 1.366 12.890 1.00 94.88 94 GLU A N 1
ATOM 747 C CA . GLU A 1 94 ? 4.106 2.734 12.498 1.00 94.88 94 GLU A CA 1
ATOM 748 C C . GLU A 1 94 ? 4.231 2.883 10.976 1.00 94.88 94 GLU A C 1
ATOM 750 O O . GLU A 1 94 ? 5.253 2.551 10.378 1.00 94.88 94 GLU A O 1
ATOM 755 N N . ALA A 1 95 ? 3.173 3.390 10.351 1.00 93.25 95 ALA A N 1
ATOM 756 C CA . ALA A 1 95 ? 3.055 3.605 8.916 1.00 93.25 95 ALA A CA 1
ATOM 757 C C . ALA A 1 95 ? 2.689 5.059 8.613 1.00 93.25 95 ALA A C 1
ATOM 759 O O . ALA A 1 95 ? 1.997 5.717 9.392 1.00 93.25 95 ALA A O 1
ATOM 760 N N . ARG A 1 96 ? 3.080 5.551 7.432 1.00 94.06 96 ARG A N 1
ATOM 761 C CA . ARG A 1 96 ? 2.557 6.814 6.889 1.00 94.06 96 ARG A CA 1
ATOM 762 C C . ARG A 1 96 ? 1.392 6.524 5.952 1.00 94.06 96 ARG A C 1
ATOM 764 O O . ARG A 1 96 ? 1.613 5.991 4.870 1.00 94.06 96 ARG A O 1
ATOM 771 N N . ILE A 1 97 ? 0.181 6.900 6.351 1.00 91.75 97 ILE A N 1
ATOM 772 C CA . ILE A 1 97 ? -1.063 6.578 5.635 1.00 91.75 97 ILE A CA 1
ATOM 773 C C . ILE A 1 97 ? -1.794 7.877 5.247 1.00 91.75 97 ILE A C 1
ATOM 775 O O . ILE A 1 97 ? -1.744 8.844 6.019 1.00 91.75 97 ILE A O 1
ATOM 779 N N . PRO A 1 98 ? -2.462 7.949 4.076 1.00 90.50 98 PRO A N 1
ATOM 780 C CA . PRO A 1 98 ? -3.319 9.077 3.724 1.00 90.50 98 PRO A CA 1
ATOM 781 C C . PRO A 1 98 ? -4.368 9.381 4.809 1.00 90.50 98 PRO A C 1
ATOM 783 O O . PRO A 1 98 ? -4.955 8.454 5.379 1.00 90.50 98 PRO A O 1
ATOM 786 N N . PRO A 1 99 ? -4.590 10.665 5.142 1.00 90.19 99 PRO A N 1
ATOM 787 C CA . PRO A 1 99 ? -5.360 11.052 6.320 1.00 90.19 99 PRO A CA 1
ATOM 788 C C . PRO A 1 99 ? -6.836 10.626 6.286 1.00 90.19 99 PRO A C 1
ATOM 790 O O . PRO A 1 99 ? -7.385 10.311 7.340 1.00 90.19 99 PRO A O 1
ATOM 793 N N . ASP A 1 100 ? -7.470 10.526 5.122 1.00 89.06 100 ASP A N 1
ATOM 794 C CA . ASP A 1 100 ? -8.858 10.059 5.009 1.00 89.06 100 ASP A CA 1
ATOM 795 C C . ASP A 1 100 ? -9.030 8.616 5.448 1.00 89.06 100 ASP A C 1
ATOM 797 O O . ASP A 1 100 ? -10.044 8.267 6.059 1.00 89.06 100 ASP A O 1
ATOM 801 N N . PHE A 1 101 ? -8.012 7.788 5.217 1.00 88.19 101 PHE A N 1
ATOM 802 C CA . PHE A 1 101 ? -8.029 6.395 5.635 1.00 88.19 101 PHE A CA 1
ATOM 803 C C . PHE A 1 101 ? -7.969 6.245 7.160 1.00 88.19 101 PHE A C 1
ATOM 805 O O . PHE A 1 101 ? -8.363 5.219 7.707 1.00 88.19 101 PHE A O 1
ATOM 812 N N . ILE A 1 102 ? -7.523 7.277 7.876 1.00 90.81 102 ILE A N 1
ATOM 813 C CA . ILE A 1 102 ? -7.495 7.303 9.344 1.00 90.81 102 ILE A CA 1
ATOM 814 C C . ILE A 1 102 ? -8.544 8.248 9.943 1.00 90.81 102 ILE A C 1
ATOM 816 O O . ILE A 1 102 ? -8.711 8.296 11.162 1.00 90.81 102 ILE A O 1
ATOM 820 N N . SER A 1 103 ? -9.285 8.979 9.109 1.00 88.88 103 SER A N 1
ATOM 821 C CA . SER A 1 103 ? -10.337 9.893 9.552 1.00 88.88 103 SER A CA 1
ATOM 822 C C . SER A 1 103 ? -11.455 9.129 10.265 1.00 88.88 103 SER A C 1
ATOM 824 O O . SER A 1 103 ? -11.957 8.132 9.755 1.00 88.88 103 SER A O 1
ATOM 826 N N . GLY A 1 104 ? -11.832 9.549 11.472 1.00 86.88 104 GLY A N 1
ATOM 827 C CA . GLY A 1 104 ? -12.860 8.866 12.267 1.00 86.88 104 GLY A CA 1
ATOM 828 C C . GLY A 1 104 ? -12.411 7.564 12.947 1.00 86.88 104 GLY A C 1
ATOM 829 O O . GLY A 1 104 ? -13.213 6.947 13.652 1.00 86.88 104 GLY A O 1
ATOM 830 N N . VAL A 1 105 ? -11.141 7.159 12.813 1.00 91.56 105 VAL A N 1
ATOM 831 C CA . VAL A 1 105 ? -10.568 6.063 13.607 1.00 91.56 105 VAL A CA 1
ATOM 832 C C . VAL A 1 105 ? -10.501 6.493 15.074 1.00 91.56 105 VAL A C 1
ATOM 834 O O . VAL A 1 105 ? -9.756 7.401 15.444 1.00 91.56 105 VAL A O 1
ATOM 837 N N . ARG A 1 106 ? -11.314 5.844 15.914 1.00 91.88 106 ARG A N 1
ATOM 838 C CA . ARG A 1 106 ? -11.384 6.118 17.361 1.00 91.88 106 ARG A CA 1
ATOM 839 C C . ARG A 1 106 ? -10.351 5.337 18.158 1.00 91.88 106 ARG A C 1
ATOM 841 O O . ARG A 1 106 ? -9.884 5.818 19.186 1.00 91.88 106 ARG A O 1
ATOM 848 N N . GLU A 1 107 ? -10.029 4.135 17.691 1.00 93.94 107 GLU A N 1
ATOM 849 C CA . GLU A 1 107 ? -9.048 3.272 18.327 1.00 93.94 107 GLU A CA 1
ATOM 850 C C . GLU A 1 107 ? -7.661 3.899 18.222 1.00 93.94 107 GLU A C 1
ATOM 852 O O . GLU A 1 107 ? -7.246 4.372 17.160 1.00 93.94 107 GLU A O 1
ATOM 857 N N . LYS A 1 108 ? -6.947 3.915 19.342 1.00 94.69 108 LYS A N 1
ATOM 858 C CA . LYS A 1 108 ? -5.579 4.400 19.394 1.00 94.69 108 LYS A CA 1
ATOM 859 C C . LYS A 1 108 ? -4.696 3.362 20.053 1.00 94.69 108 LYS A C 1
ATOM 861 O O . LYS A 1 108 ? -5.108 2.708 21.006 1.00 94.69 108 LYS A O 1
ATOM 866 N N . THR A 1 109 ? -3.474 3.256 19.561 1.00 95.12 109 THR A N 1
ATOM 867 C CA . THR A 1 109 ? -2.478 2.318 20.066 1.00 95.12 109 THR A CA 1
ATOM 868 C C . THR A 1 109 ? -1.211 3.082 20.387 1.00 95.12 109 THR A C 1
ATOM 870 O O . THR A 1 109 ? -0.794 3.968 19.635 1.00 95.12 109 THR A O 1
ATOM 873 N N . GLU A 1 110 ? -0.636 2.772 21.542 1.00 92.75 110 GLU A N 1
ATOM 874 C CA . GLU A 1 110 ? 0.649 3.317 21.944 1.00 92.75 110 GLU A CA 1
ATOM 875 C C . GLU A 1 110 ? 1.766 2.602 21.179 1.00 92.75 110 GLU A C 1
ATOM 877 O O . GLU A 1 110 ? 1.841 1.372 21.147 1.00 92.75 110 GLU A O 1
ATOM 882 N N . ILE A 1 111 ? 2.625 3.386 20.537 1.00 90.88 111 ILE A N 1
ATOM 883 C CA . ILE A 1 111 ? 3.822 2.911 19.852 1.00 90.88 111 ILE A CA 1
ATOM 884 C C . ILE A 1 111 ? 4.929 3.940 20.055 1.00 90.88 111 ILE A C 1
ATOM 886 O O . ILE A 1 111 ? 4.703 5.136 19.879 1.00 90.88 111 ILE A O 1
ATOM 890 N N . MET A 1 112 ? 6.117 3.491 20.471 1.00 83.62 112 MET A N 1
ATOM 891 C CA . MET A 1 112 ? 7.269 4.371 20.726 1.00 83.62 112 MET A CA 1
ATOM 892 C C . MET A 1 112 ? 6.901 5.615 21.565 1.00 83.62 112 MET A C 1
ATOM 894 O O . MET A 1 112 ? 7.223 6.741 21.190 1.00 83.62 112 MET A O 1
ATOM 898 N N . MET A 1 113 ? 6.169 5.409 22.670 1.00 87.12 113 MET A N 1
ATOM 899 C CA . MET A 1 113 ? 5.695 6.458 23.595 1.00 87.12 113 MET A CA 1
ATOM 900 C C . MET A 1 113 ? 4.717 7.485 22.989 1.00 87.12 113 MET A C 1
ATOM 902 O O . MET A 1 113 ? 4.434 8.513 23.600 1.00 87.12 113 MET A O 1
ATOM 906 N N . ASN A 1 114 ? 4.183 7.233 21.792 1.00 90.44 114 ASN A N 1
ATOM 907 C CA . ASN A 1 114 ? 3.203 8.090 21.134 1.00 90.44 114 ASN A CA 1
ATOM 908 C C . ASN A 1 114 ? 1.875 7.357 20.951 1.00 90.44 114 ASN A C 1
ATOM 910 O O . ASN A 1 114 ? 1.829 6.215 20.497 1.00 90.44 114 ASN A O 1
ATOM 914 N N . LEU A 1 115 ? 0.772 8.051 21.231 1.00 94.19 115 LEU A N 1
ATOM 915 C CA . LEU A 1 115 ? -0.566 7.533 20.977 1.00 94.19 115 LEU A CA 1
ATOM 916 C C . LEU A 1 115 ? -0.979 7.853 19.533 1.00 94.19 115 LEU A C 1
ATOM 918 O O . LEU A 1 115 ? -1.172 9.018 19.169 1.00 94.19 115 LEU A O 1
ATOM 922 N N . ARG A 1 116 ? -1.113 6.822 18.697 1.00 96.06 116 ARG A N 1
ATOM 923 C CA . ARG A 1 116 ? -1.424 6.954 17.265 1.00 96.06 116 ARG A CA 1
ATOM 924 C C . ARG A 1 116 ? -2.775 6.313 16.926 1.00 96.06 116 ARG A C 1
ATOM 926 O O . ARG A 1 116 ? -3.142 5.336 17.574 1.00 96.06 116 ARG A O 1
ATOM 933 N N . PRO A 1 117 ? -3.517 6.817 15.920 1.00 96.44 117 PRO A N 1
ATOM 934 C CA . PRO A 1 117 ? -4.705 6.131 15.410 1.00 96.44 117 PRO A CA 1
ATOM 935 C C . PRO A 1 117 ? -4.353 4.725 14.915 1.00 96.44 117 PRO A C 1
ATOM 937 O O . PRO A 1 117 ? -3.367 4.566 14.193 1.00 96.44 117 PRO A O 1
ATOM 940 N N . ASN A 1 118 ? -5.154 3.724 15.274 1.00 96.38 118 ASN A N 1
ATOM 941 C CA . ASN A 1 118 ? -4.978 2.352 14.806 1.00 96.38 118 ASN A CA 1
ATOM 942 C C . ASN A 1 118 ? -5.840 2.091 13.561 1.00 96.38 118 ASN A C 1
ATOM 944 O O . ASN A 1 118 ? -7.059 1.943 13.642 1.00 96.38 118 ASN A O 1
ATOM 948 N N . ALA A 1 119 ? -5.203 2.036 12.393 1.00 95.81 119 ALA A N 1
ATOM 949 C CA . ALA A 1 119 ? -5.879 1.887 11.106 1.00 95.81 119 ALA A CA 1
ATOM 950 C C . ALA A 1 119 ? -6.116 0.420 10.700 1.00 95.81 119 ALA A C 1
ATOM 952 O O . ALA A 1 119 ? -6.693 0.165 9.642 1.00 95.81 119 ALA A O 1
ATOM 953 N N . THR A 1 120 ? -5.703 -0.546 11.525 1.00 95.94 120 THR A N 1
ATOM 954 C CA . THR A 1 120 ? -5.689 -1.983 11.197 1.00 95.94 120 THR A CA 1
ATOM 955 C C . THR A 1 120 ? -7.044 -2.491 10.753 1.00 95.94 120 THR A C 1
ATOM 957 O O . THR A 1 120 ? -7.178 -3.002 9.645 1.00 95.94 120 THR A O 1
ATOM 960 N N . LYS A 1 121 ? -8.072 -2.303 11.589 1.00 94.31 121 LYS A N 1
ATOM 961 C CA . LYS A 1 121 ? -9.421 -2.802 11.306 1.00 94.31 121 LYS A CA 1
ATOM 962 C C . LYS A 1 121 ? -9.995 -2.183 10.036 1.00 94.31 121 LYS A C 1
ATOM 964 O O . LYS A 1 121 ? -10.690 -2.849 9.276 1.00 94.31 121 LYS A O 1
ATOM 969 N N . ARG A 1 122 ? -9.685 -0.910 9.784 1.00 94.62 122 ARG A N 1
ATOM 970 C CA . ARG A 1 122 ? -10.123 -0.227 8.567 1.00 94.62 122 ARG A CA 1
ATOM 971 C C . ARG A 1 122 ? -9.434 -0.792 7.329 1.00 94.62 122 ARG A C 1
ATOM 973 O O . ARG A 1 122 ? -10.116 -1.050 6.347 1.00 94.62 122 ARG A O 1
ATOM 980 N N . LEU A 1 123 ? -8.131 -1.063 7.407 1.00 94.81 123 LEU A N 1
ATOM 981 C CA . LEU A 1 123 ? -7.388 -1.707 6.324 1.00 94.81 123 LEU A CA 1
ATOM 982 C C . LEU A 1 123 ? -7.865 -3.140 6.063 1.00 94.81 123 LEU A C 1
ATOM 984 O O . LEU A 1 123 ? -8.020 -3.528 4.913 1.00 94.81 123 LEU A O 1
ATOM 988 N N . GLN A 1 124 ? -8.166 -3.910 7.108 1.00 94.94 124 GLN A N 1
ATOM 989 C CA . GLN A 1 124 ? -8.743 -5.251 6.966 1.00 94.94 124 GLN A CA 1
ATOM 990 C C . GLN A 1 124 ? -10.120 -5.218 6.301 1.00 94.94 124 GLN A C 1
ATOM 992 O O . GLN A 1 124 ? -10.401 -6.039 5.431 1.00 94.94 124 GLN A O 1
ATOM 997 N N . ASN A 1 125 ? -10.972 -4.270 6.697 1.00 94.44 125 ASN A N 1
ATOM 998 C CA . ASN A 1 125 ? -12.291 -4.101 6.095 1.00 94.44 125 ASN A CA 1
ATOM 999 C C . ASN A 1 125 ? -12.194 -3.702 4.619 1.00 94.44 125 ASN A C 1
ATOM 1001 O O . ASN A 1 125 ? -12.982 -4.199 3.825 1.00 94.44 125 ASN A O 1
ATOM 1005 N N . GLU A 1 126 ? -11.228 -2.855 4.261 1.00 94.19 126 GLU A N 1
ATOM 1006 C CA . GLU A 1 126 ? -10.951 -2.466 2.874 1.00 94.19 126 GLU A CA 1
ATOM 1007 C C . GLU A 1 126 ? -10.470 -3.658 2.030 1.00 94.19 126 GLU A C 1
ATOM 1009 O O . GLU A 1 126 ? -10.980 -3.910 0.942 1.00 94.19 126 GLU A O 1
ATOM 1014 N N . VAL A 1 127 ? -9.541 -4.464 2.552 1.00 93.88 127 VAL A N 1
ATOM 1015 C CA . VAL A 1 127 ? -9.119 -5.698 1.867 1.00 93.88 127 VAL A CA 1
ATOM 1016 C C . VAL A 1 127 ? -10.308 -6.634 1.676 1.00 93.88 127 VAL A C 1
ATOM 1018 O O . VAL A 1 127 ? -10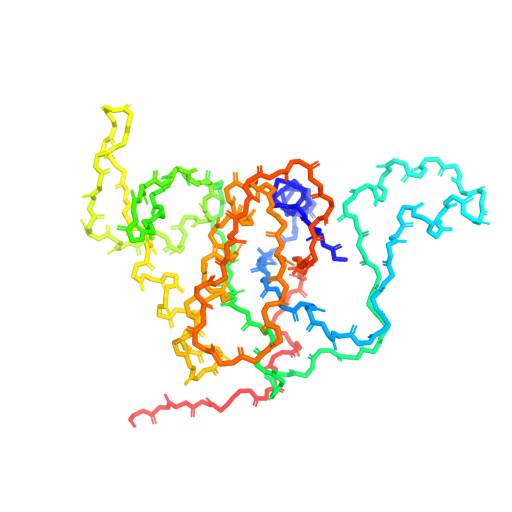.492 -7.196 0.597 1.00 93.88 127 VAL A O 1
ATOM 1021 N N . PHE A 1 128 ? -11.135 -6.798 2.707 1.00 94.44 128 PHE A N 1
ATOM 1022 C CA . PHE A 1 128 ? -12.309 -7.656 2.638 1.00 94.44 128 PHE A CA 1
ATOM 1023 C C . PHE A 1 128 ? -13.353 -7.139 1.637 1.00 94.44 128 PHE A C 1
ATOM 1025 O O . PHE A 1 128 ? -13.894 -7.941 0.880 1.00 94.44 128 PHE A O 1
ATOM 1032 N N . SER A 1 129 ? -13.620 -5.830 1.590 1.00 93.44 129 SER A N 1
ATOM 1033 C CA . SER A 1 129 ? -14.603 -5.251 0.664 1.00 93.44 129 SER A CA 1
ATOM 1034 C C . SER A 1 129 ? -14.186 -5.418 -0.799 1.00 93.44 129 SER A C 1
ATOM 1036 O O . SER A 1 129 ? -15.041 -5.662 -1.647 1.00 93.44 129 SER A O 1
ATOM 1038 N N . LEU A 1 130 ? -12.884 -5.351 -1.090 1.00 90.88 130 LEU A N 1
ATOM 1039 C CA . LEU A 1 130 ? -12.345 -5.454 -2.449 1.00 90.88 130 LEU A CA 1
ATOM 1040 C C . LEU A 1 130 ? -12.080 -6.893 -2.903 1.00 90.88 130 LEU A C 1
ATOM 1042 O O . LEU A 1 130 ? -12.134 -7.180 -4.097 1.00 90.88 130 LEU A O 1
ATOM 1046 N N . THR A 1 131 ? -11.783 -7.806 -1.976 1.00 90.19 131 THR A N 1
ATOM 1047 C CA . THR A 1 131 ? -11.405 -9.192 -2.313 1.00 90.19 131 THR A CA 1
ATOM 1048 C C . THR A 1 131 ? -12.463 -10.230 -1.949 1.00 90.19 131 THR A C 1
ATOM 1050 O O . THR A 1 131 ? -12.304 -11.402 -2.286 1.00 90.19 131 THR A O 1
ATOM 1053 N N . GLY A 1 132 ? -13.505 -9.842 -1.208 1.00 90.81 132 GLY A N 1
ATOM 1054 C CA . GLY A 1 132 ? -14.535 -10.745 -0.690 1.00 90.81 132 GLY A CA 1
ATOM 1055 C C . GLY A 1 132 ? -14.032 -11.773 0.331 1.00 90.81 132 GLY A C 1
ATOM 1056 O O . GLY A 1 132 ? -14.806 -12.614 0.784 1.00 90.81 132 GLY A O 1
ATOM 1057 N N . THR A 1 133 ? -12.747 -11.750 0.700 1.00 89.50 133 THR A N 1
ATOM 1058 C CA . THR A 1 133 ? -12.120 -12.771 1.549 1.00 89.50 133 THR A CA 1
ATOM 1059 C C . THR A 1 133 ? -11.215 -12.145 2.603 1.00 89.50 133 THR A C 1
ATOM 1061 O O . THR A 1 133 ? -10.606 -11.097 2.400 1.00 89.50 133 THR A O 1
ATOM 1064 N N . ARG A 1 134 ? -11.138 -12.785 3.775 1.00 88.38 134 ARG A N 1
ATOM 1065 C CA . ARG A 1 134 ? -10.152 -12.443 4.807 1.00 88.38 134 ARG A CA 1
ATOM 1066 C C . ARG A 1 134 ? -8.909 -13.292 4.582 1.00 88.38 134 ARG A C 1
ATOM 1068 O O . ARG A 1 134 ? -8.808 -14.397 5.102 1.00 88.38 134 ARG A O 1
ATOM 1075 N N . ASP A 1 135 ? -8.020 -12.793 3.736 1.00 88.44 135 ASP A N 1
ATOM 1076 C CA . ASP A 1 135 ? -6.735 -13.423 3.447 1.00 88.44 135 ASP A CA 1
ATOM 1077 C C . ASP A 1 135 ? -5.640 -12.753 4.289 1.00 88.44 135 ASP A C 1
ATOM 1079 O O . ASP A 1 135 ? -5.146 -11.668 3.961 1.00 88.44 135 ASP A O 1
ATOM 1083 N N . ASP A 1 136 ? -5.286 -13.400 5.400 1.00 89.25 136 ASP A N 1
ATOM 1084 C CA . ASP A 1 136 ? -4.288 -12.889 6.340 1.00 89.25 136 ASP A CA 1
ATOM 1085 C C . ASP A 1 136 ? -2.891 -12.784 5.708 1.00 89.25 136 ASP A C 1
ATOM 1087 O O . ASP A 1 136 ? -2.137 -11.883 6.072 1.00 89.25 136 ASP A O 1
ATOM 1091 N N . ASP A 1 137 ? -2.543 -13.633 4.730 1.00 88.12 137 ASP A N 1
ATOM 1092 C CA . ASP A 1 137 ? -1.248 -13.558 4.033 1.00 88.12 137 ASP A CA 1
ATOM 1093 C C . ASP A 1 137 ? -1.185 -12.303 3.154 1.00 88.12 137 ASP A C 1
ATOM 1095 O O . ASP A 1 137 ? -0.212 -11.544 3.222 1.00 88.12 137 ASP A O 1
ATOM 1099 N N . LYS A 1 138 ? -2.244 -12.023 2.382 1.00 89.12 138 LYS A N 1
ATOM 1100 C CA . LYS A 1 138 ? -2.347 -10.777 1.600 1.00 89.12 138 LYS A CA 1
ATOM 1101 C C . LYS A 1 138 ? -2.344 -9.550 2.504 1.00 89.12 138 LYS A C 1
ATOM 1103 O O . LYS A 1 138 ? -1.628 -8.590 2.213 1.00 89.12 138 LYS A O 1
ATOM 1108 N N . PHE A 1 139 ? -3.103 -9.581 3.598 1.00 92.25 139 PHE A N 1
ATOM 1109 C CA . PHE A 1 139 ? -3.164 -8.473 4.548 1.00 92.25 139 PHE A CA 1
ATOM 1110 C C . PHE A 1 139 ? -1.804 -8.211 5.203 1.00 92.25 139 PHE A C 1
ATOM 1112 O O . PHE A 1 139 ? -1.311 -7.084 5.174 1.00 92.25 139 PHE A O 1
ATOM 1119 N N . TYR A 1 140 ? -1.160 -9.250 5.734 1.00 91.81 140 TYR A N 1
ATOM 1120 C CA . TYR A 1 140 ? 0.144 -9.144 6.386 1.00 91.81 140 TYR A CA 1
ATOM 1121 C C . TYR A 1 140 ? 1.185 -8.539 5.443 1.00 91.81 140 TYR A C 1
ATOM 1123 O O . TYR A 1 140 ? 1.910 -7.608 5.793 1.00 91.81 140 TYR A O 1
ATOM 1131 N N . ARG A 1 141 ? 1.213 -9.014 4.198 1.00 88.38 141 ARG A N 1
ATOM 1132 C CA . ARG A 1 141 ? 2.111 -8.494 3.168 1.00 88.38 141 ARG A CA 1
ATOM 1133 C C . ARG A 1 141 ? 1.802 -7.063 2.792 1.00 88.38 141 ARG A C 1
ATOM 1135 O O . ARG A 1 141 ? 2.743 -6.296 2.617 1.00 88.38 141 ARG A O 1
ATOM 1142 N N . LEU A 1 142 ? 0.531 -6.690 2.676 1.00 91.94 142 LEU A N 1
ATOM 1143 C CA . LEU A 1 142 ? 0.137 -5.306 2.437 1.00 91.94 142 LEU A CA 1
ATOM 1144 C C . LEU A 1 142 ? 0.629 -4.396 3.569 1.00 91.94 142 LEU A C 1
ATOM 1146 O O . LEU A 1 142 ? 1.200 -3.345 3.294 1.00 91.94 142 LEU A O 1
ATOM 1150 N N . VAL A 1 143 ? 0.485 -4.813 4.828 1.00 93.44 143 VAL A N 1
ATOM 1151 C CA . VAL A 1 143 ? 0.995 -4.047 5.974 1.00 93.44 143 VAL A CA 1
ATOM 1152 C C . VAL A 1 143 ? 2.508 -3.870 5.876 1.00 93.44 143 VAL A C 1
ATOM 1154 O O . VAL A 1 143 ? 2.973 -2.732 5.908 1.00 93.44 143 VAL A O 1
ATOM 1157 N N . LEU A 1 144 ? 3.269 -4.956 5.681 1.00 90.56 144 LEU A N 1
ATOM 1158 C CA . LEU A 1 144 ? 4.730 -4.887 5.516 1.00 90.56 144 LEU A CA 1
ATOM 1159 C C . LEU A 1 144 ? 5.147 -3.969 4.361 1.00 90.56 144 LEU A C 1
ATOM 1161 O O . LEU A 1 144 ? 6.105 -3.208 4.467 1.00 90.56 144 LEU A O 1
ATOM 1165 N N . SER A 1 145 ? 4.381 -4.004 3.277 1.00 88.75 145 SER A N 1
ATOM 1166 C CA . SER A 1 145 ? 4.576 -3.170 2.094 1.00 88.75 145 SER A CA 1
ATOM 1167 C C . SER A 1 145 ? 4.421 -1.685 2.414 1.00 88.75 145 SER A C 1
ATOM 1169 O O . SER A 1 145 ? 5.297 -0.886 2.084 1.00 88.75 145 SER A O 1
ATOM 1171 N N . ILE A 1 146 ? 3.342 -1.325 3.115 1.00 91.75 146 ILE A N 1
ATOM 1172 C CA . ILE A 1 146 ? 3.045 0.051 3.534 1.00 91.75 146 ILE A CA 1
ATOM 1173 C C . ILE A 1 146 ? 4.120 0.587 4.490 1.00 91.75 146 ILE A C 1
ATOM 1175 O O . ILE A 1 146 ? 4.492 1.756 4.413 1.00 91.75 146 ILE A O 1
ATOM 1179 N N . VAL A 1 147 ? 4.656 -0.247 5.384 1.00 91.06 147 VAL A N 1
ATOM 1180 C CA . VAL A 1 147 ? 5.710 0.188 6.320 1.00 91.06 147 VAL A CA 1
ATOM 1181 C C . VAL A 1 147 ? 7.114 0.165 5.708 1.00 91.06 147 VAL A C 1
ATOM 1183 O O . VAL A 1 147 ? 8.070 0.575 6.358 1.00 91.06 147 VAL A O 1
ATOM 1186 N N . GLY A 1 148 ? 7.251 -0.286 4.458 1.00 86.12 148 GLY A N 1
ATOM 1187 C CA . GLY A 1 148 ? 8.535 -0.357 3.759 1.00 86.12 148 GLY A CA 1
ATOM 1188 C C . GLY A 1 148 ? 9.441 -1.492 4.239 1.00 86.12 148 GLY A C 1
ATOM 1189 O O . GLY A 1 148 ? 10.656 -1.416 4.062 1.00 86.12 148 GLY A O 1
ATOM 1190 N N . LEU A 1 149 ? 8.878 -2.540 4.845 1.00 83.25 149 LEU A N 1
ATOM 1191 C CA . LEU A 1 149 ? 9.633 -3.709 5.283 1.00 83.25 149 LEU A CA 1
ATOM 1192 C C . LEU A 1 149 ? 9.698 -4.750 4.162 1.00 83.25 149 LEU A C 1
ATOM 1194 O O . LEU A 1 149 ? 8.681 -5.269 3.696 1.00 83.25 149 LEU A O 1
ATOM 1198 N N . GLY A 1 150 ? 10.927 -5.060 3.748 1.00 70.81 150 GLY A N 1
ATOM 1199 C CA . GLY A 1 150 ? 11.225 -6.159 2.839 1.00 70.81 150 GLY A CA 1
ATOM 1200 C C . GLY A 1 150 ? 10.869 -7.505 3.461 1.00 70.81 150 GLY A C 1
ATOM 1201 O O . GLY A 1 150 ? 11.092 -7.734 4.651 1.00 70.81 150 GLY A O 1
ATOM 1202 N N . TYR A 1 151 ? 10.322 -8.405 2.652 1.00 67.06 151 TYR A N 1
ATOM 1203 C CA . TYR A 1 151 ? 10.023 -9.761 3.074 1.00 67.06 151 TYR A CA 1
ATOM 1204 C C . TYR A 1 151 ? 10.280 -10.754 1.953 1.00 67.06 151 TYR A C 1
ATOM 1206 O O . TYR A 1 151 ? 10.000 -10.485 0.782 1.00 67.06 151 TYR A O 1
ATOM 1214 N N . THR A 1 152 ? 10.748 -11.941 2.322 1.00 57.03 152 THR A N 1
ATOM 1215 C CA . THR A 1 152 ? 10.722 -13.096 1.425 1.00 57.03 152 THR A CA 1
ATOM 1216 C C . THR A 1 152 ? 9.616 -14.045 1.857 1.00 57.03 152 THR A C 1
ATOM 1218 O O . THR A 1 152 ? 9.175 -14.049 3.005 1.00 57.03 152 THR A O 1
ATOM 1221 N N . SER A 1 153 ? 9.085 -14.801 0.904 1.00 49.72 153 SER A N 1
ATOM 1222 C CA . SER A 1 153 ? 8.156 -15.877 1.207 1.00 49.72 153 SER A CA 1
ATOM 1223 C C . SER A 1 153 ? 8.624 -17.114 0.499 1.00 49.72 153 SER A C 1
ATOM 1225 O O . SER A 1 153 ? 8.593 -17.187 -0.730 1.00 49.72 153 SER A O 1
ATOM 1227 N N . GLU A 1 154 ? 8.998 -18.093 1.300 1.00 49.88 154 GLU A N 1
ATOM 1228 C CA . GLU A 1 154 ? 9.052 -19.464 0.847 1.00 49.88 154 GLU A CA 1
ATOM 1229 C C . GLU A 1 154 ? 7.605 -19.945 0.726 1.00 49.88 154 GLU A C 1
ATOM 1231 O O . GLU A 1 154 ? 6.805 -19.851 1.659 1.00 49.88 154 GLU A O 1
ATOM 1236 N N . GLY A 1 155 ? 7.214 -20.341 -0.482 1.00 44.03 155 GLY A N 1
ATOM 1237 C CA . GLY A 1 155 ? 5.926 -20.982 -0.691 1.00 44.03 155 GLY A CA 1
ATOM 1238 C C . GLY A 1 155 ? 6.004 -22.401 -0.150 1.00 44.03 155 GLY A C 1
ATOM 1239 O O . GLY A 1 155 ? 6.673 -23.236 -0.752 1.00 44.03 155 GLY A O 1
ATOM 1240 N N . SER A 1 156 ? 5.316 -22.684 0.956 1.00 37.78 156 SER A N 1
ATOM 1241 C CA . SER A 1 156 ? 5.053 -24.062 1.368 1.00 37.78 156 SER A CA 1
ATOM 1242 C C . SER A 1 156 ? 4.099 -24.687 0.348 1.00 37.78 156 SER A C 1
ATOM 1244 O O . SER A 1 156 ? 2.890 -24.446 0.347 1.00 37.78 156 SER A O 1
ATOM 1246 N N . ASN A 1 157 ? 4.653 -25.453 -0.591 1.00 41.06 157 ASN A N 1
ATOM 1247 C CA . ASN A 1 157 ? 3.850 -26.359 -1.391 1.00 41.06 157 ASN A CA 1
ATOM 1248 C C . ASN A 1 157 ? 3.419 -27.517 -0.483 1.00 41.06 157 ASN A C 1
ATOM 1250 O O . ASN A 1 157 ? 4.221 -28.404 -0.203 1.00 41.06 157 ASN A O 1
ATOM 1254 N N . LYS A 1 158 ? 2.120 -27.518 -0.150 1.00 36.31 158 LYS A N 1
ATOM 1255 C CA . LYS A 1 158 ? 1.309 -28.557 0.517 1.00 36.31 158 LYS A CA 1
ATOM 1256 C C . LYS A 1 158 ? 1.128 -28.386 2.031 1.00 36.31 158 LYS A C 1
ATOM 1258 O O . LYS A 1 158 ? 2.063 -28.513 2.804 1.00 36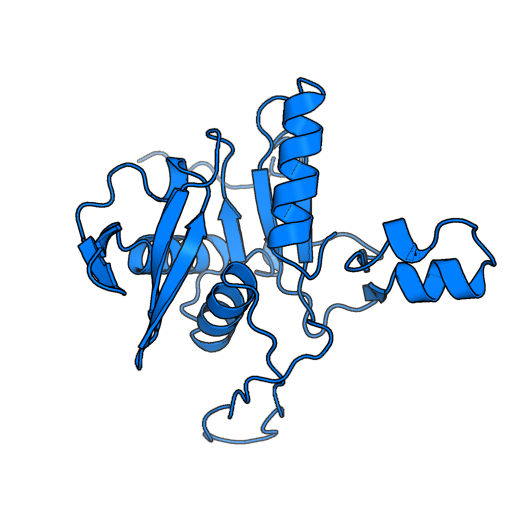.31 158 LYS A O 1
ATOM 1263 N N . GLY A 1 159 ? -0.146 -28.243 2.411 1.00 36.34 159 GLY A N 1
ATOM 1264 C CA . GLY A 1 159 ? -0.699 -28.693 3.690 1.00 36.34 159 GLY A CA 1
ATOM 1265 C C . GLY A 1 159 ? -0.172 -27.980 4.931 1.00 36.34 159 GLY A C 1
ATOM 1266 O O . GLY A 1 159 ? 0.814 -28.399 5.520 1.00 36.34 159 GLY A O 1
ATOM 1267 N N . THR A 1 160 ? -0.903 -26.952 5.363 1.00 37.03 160 THR A N 1
ATOM 1268 C CA . THR A 1 160 ? -0.982 -26.519 6.770 1.00 37.03 160 THR A CA 1
ATOM 1269 C C . THR A 1 160 ? 0.362 -26.345 7.486 1.00 37.03 160 THR A C 1
ATOM 1271 O O . THR A 1 160 ? 0.588 -26.889 8.563 1.00 37.03 160 THR A O 1
ATOM 1274 N N . THR A 1 161 ? 1.256 -25.547 6.910 1.00 24.45 161 THR A N 1
ATOM 1275 C CA . THR A 1 161 ? 2.401 -24.986 7.637 1.00 24.45 161 THR A CA 1
ATOM 1276 C C . THR A 1 161 ? 2.400 -23.467 7.472 1.00 24.45 161 THR A C 1
ATOM 1278 O O . THR A 1 161 ? 2.155 -22.984 6.364 1.00 24.45 161 THR A O 1
ATOM 1281 N N . PRO A 1 162 ? 2.594 -22.697 8.560 1.00 28.47 162 PRO A N 1
ATOM 1282 C CA . PRO A 1 162 ? 2.566 -21.242 8.504 1.00 28.47 162 PRO A CA 1
ATOM 1283 C C . PRO A 1 162 ? 3.674 -20.742 7.576 1.00 28.47 162 PRO A C 1
ATOM 1285 O O . PRO A 1 162 ? 4.826 -21.157 7.697 1.00 28.47 162 PRO A O 1
ATOM 1288 N N . THR A 1 163 ? 3.324 -19.851 6.647 1.00 31.17 163 THR A N 1
ATOM 1289 C CA . THR A 1 163 ? 4.294 -19.147 5.806 1.00 31.17 163 THR A CA 1
ATOM 1290 C C . THR A 1 163 ? 5.277 -18.415 6.717 1.00 31.17 163 THR A C 1
ATOM 1292 O O . THR A 1 163 ? 4.912 -17.439 7.371 1.00 31.17 163 THR A O 1
ATOM 1295 N N . ILE A 1 164 ? 6.524 -18.882 6.772 1.00 26.14 164 ILE A N 1
ATOM 1296 C CA . ILE A 1 164 ? 7.593 -18.167 7.466 1.00 26.14 164 ILE A CA 1
ATOM 1297 C C . ILE A 1 164 ? 7.940 -16.958 6.598 1.00 26.14 164 ILE A C 1
ATOM 1299 O O . ILE A 1 164 ? 8.461 -17.091 5.491 1.00 26.14 164 ILE A O 1
ATOM 1303 N N . ILE A 1 165 ? 7.591 -15.771 7.086 1.00 29.22 165 ILE A N 1
ATOM 1304 C CA . ILE A 1 165 ? 7.942 -14.506 6.450 1.00 29.22 165 ILE A CA 1
ATOM 1305 C C . ILE A 1 165 ? 9.193 -13.990 7.155 1.00 29.22 165 ILE A C 1
ATOM 1307 O O . ILE A 1 165 ? 9.116 -13.448 8.255 1.00 29.22 165 ILE A O 1
ATOM 1311 N N . SER A 1 166 ? 10.356 -14.189 6.539 1.00 26.19 166 SER A N 1
ATOM 1312 C CA . SER A 1 166 ? 11.606 -13.593 7.005 1.00 26.19 166 SER A CA 1
ATOM 1313 C C . SER A 1 166 ? 11.696 -12.145 6.512 1.00 26.19 166 SER A C 1
ATOM 1315 O O . SER A 1 166 ? 11.507 -11.866 5.322 1.00 26.19 166 SER A O 1
ATOM 1317 N N . LEU A 1 167 ? 11.963 -11.210 7.435 1.00 27.50 167 LEU A N 1
ATOM 1318 C CA . LEU A 1 167 ? 12.338 -9.839 7.090 1.00 27.50 167 LEU A CA 1
ATOM 1319 C C . LEU A 1 167 ? 13.702 -9.884 6.398 1.00 27.50 167 LEU A C 1
ATOM 1321 O O . LEU A 1 167 ? 14.709 -10.192 7.034 1.00 27.50 167 LEU A O 1
ATOM 1325 N N . VAL A 1 168 ? 13.744 -9.581 5.105 1.00 27.77 168 VAL A N 1
ATOM 1326 C CA . VAL A 1 168 ? 15.000 -9.455 4.356 1.00 27.77 168 VAL A CA 1
ATOM 1327 C C . VAL A 1 168 ? 14.878 -8.275 3.403 1.00 27.77 168 VAL A C 1
ATOM 1329 O O . VAL A 1 168 ? 13.837 -8.090 2.769 1.00 27.77 168 VAL A O 1
ATOM 1332 N N . SER A 1 169 ? 15.944 -7.486 3.271 1.00 29.67 169 SER A N 1
ATOM 1333 C CA . SER A 1 169 ? 16.061 -6.447 2.248 1.00 29.67 169 SER A CA 1
ATOM 1334 C C . SER A 1 169 ? 16.225 -7.096 0.864 1.00 29.67 169 SER A C 1
ATOM 1336 O O . SER A 1 169 ? 17.336 -7.394 0.432 1.00 29.67 169 SER A O 1
ATOM 1338 N N . GLY A 1 170 ? 15.115 -7.366 0.180 1.00 28.05 170 GLY A N 1
ATOM 1339 C CA . GLY A 1 170 ? 15.084 -7.926 -1.175 1.00 28.05 170 GLY A CA 1
ATOM 1340 C C . GLY A 1 170 ? 13.872 -7.420 -1.967 1.00 28.05 170 GLY A C 1
ATOM 1341 O O . GLY A 1 170 ? 12.920 -6.924 -1.358 1.00 28.05 170 GLY A O 1
ATOM 1342 N N . PRO A 1 171 ? 13.896 -7.492 -3.312 1.00 32.62 171 PRO A N 1
ATOM 1343 C CA . PRO A 1 171 ? 12.965 -6.764 -4.169 1.00 32.62 171 PRO A CA 1
ATOM 1344 C C . PRO A 1 171 ? 11.551 -7.354 -4.073 1.00 32.62 171 PRO A C 1
ATOM 1346 O O . PRO A 1 171 ? 11.333 -8.560 -4.213 1.00 32.62 171 PRO A O 1
ATOM 1349 N N . LEU A 1 172 ? 10.582 -6.487 -3.789 1.00 39.09 172 LEU A N 1
ATOM 1350 C CA . LEU A 1 172 ? 9.218 -6.847 -3.414 1.00 39.09 172 LEU A CA 1
ATOM 1351 C C . LEU A 1 172 ? 8.267 -6.963 -4.629 1.00 39.09 172 LEU A C 1
ATOM 1353 O O . LEU A 1 172 ? 8.358 -6.204 -5.587 1.00 39.09 172 LEU A O 1
ATOM 1357 N N . ARG A 1 173 ? 7.330 -7.928 -4.569 1.00 44.44 173 ARG A N 1
ATOM 1358 C CA . ARG A 1 173 ? 6.421 -8.373 -5.658 1.00 44.44 173 ARG A CA 1
ATOM 1359 C C . ARG A 1 173 ? 4.981 -7.836 -5.548 1.00 44.44 173 ARG A C 1
ATOM 1361 O O . ARG A 1 173 ? 4.020 -8.607 -5.521 1.00 44.44 173 ARG A O 1
ATOM 1368 N N . TRP A 1 174 ? 4.811 -6.529 -5.460 1.00 37.94 174 TRP A N 1
ATOM 1369 C CA . TRP A 1 174 ? 3.498 -5.869 -5.434 1.00 37.94 174 TRP A CA 1
ATOM 1370 C C . TRP A 1 174 ? 3.627 -4.481 -6.030 1.00 37.94 174 TRP A C 1
ATOM 1372 O O . TRP A 1 174 ? 4.743 -4.035 -6.281 1.00 37.94 174 TRP A O 1
ATOM 1382 N N . CYS A 1 175 ? 2.502 -3.830 -6.315 1.00 37.31 175 CYS A N 1
ATOM 1383 C CA . CYS A 1 175 ? 2.531 -2.584 -7.055 1.00 37.31 175 CYS A CA 1
ATOM 1384 C C . CYS A 1 175 ? 1.443 -1.598 -6.681 1.00 37.31 175 CYS A C 1
ATOM 1386 O O . CYS A 1 175 ? 0.288 -1.979 -6.505 1.00 37.31 175 CYS A O 1
ATOM 1388 N N . ILE A 1 176 ? 1.830 -0.327 -6.619 1.00 43.31 176 ILE A N 1
ATOM 1389 C CA . ILE A 1 176 ? 0.920 0.793 -6.423 1.00 43.31 176 ILE A CA 1
ATOM 1390 C C . ILE A 1 176 ? 0.688 1.516 -7.741 1.00 43.31 176 ILE A C 1
ATOM 1392 O O . ILE A 1 176 ? 1.643 1.900 -8.427 1.00 43.31 176 ILE A O 1
ATOM 1396 N N . LEU A 1 177 ? -0.584 1.689 -8.087 1.00 37.50 177 LEU A N 1
ATOM 1397 C CA . LEU A 1 177 ? -1.022 2.563 -9.165 1.00 37.50 177 LEU A CA 1
ATOM 1398 C C . LEU A 1 177 ? -1.438 3.906 -8.552 1.00 37.50 177 LEU A C 1
ATOM 1400 O O . LEU A 1 177 ? -2.193 3.931 -7.582 1.00 37.50 177 LEU A O 1
ATOM 1404 N N . SER A 1 178 ? -0.915 4.996 -9.107 1.00 35.09 178 SER A N 1
ATOM 1405 C CA . SER A 1 178 ? -1.374 6.359 -8.845 1.00 35.09 178 SER A CA 1
ATOM 1406 C C . SER A 1 178 ? -2.088 6.804 -10.112 1.00 35.09 178 SER A C 1
ATOM 1408 O O . SER A 1 178 ? -1.427 6.917 -11.145 1.00 35.09 178 SER A O 1
ATOM 1410 N N . THR A 1 179 ? -3.410 6.969 -10.073 1.00 42.53 179 THR A N 1
ATOM 1411 C CA . THR A 1 179 ? -4.194 7.376 -11.251 1.00 42.53 179 THR A CA 1
ATOM 1412 C C . THR A 1 179 ? -4.904 8.688 -11.021 1.00 42.53 179 THR A C 1
ATOM 1414 O O . THR A 1 179 ? -5.325 9.004 -9.910 1.00 42.53 179 THR A O 1
ATOM 1417 N N . ASP A 1 180 ? -5.055 9.408 -12.121 1.00 32.19 180 ASP A N 1
ATOM 1418 C CA . ASP A 1 180 ? -5.897 10.578 -12.250 1.00 32.19 180 ASP A CA 1
ATOM 1419 C C . ASP A 1 180 ? -7.295 10.089 -12.670 1.00 32.19 180 ASP A C 1
ATOM 1421 O O . ASP A 1 180 ? -7.442 9.513 -13.747 1.00 32.19 180 ASP A O 1
ATOM 1425 N N . THR A 1 181 ? -8.302 10.258 -11.809 1.00 40.84 181 THR A N 1
ATOM 1426 C CA . THR A 1 181 ? -9.733 9.876 -11.952 1.00 40.84 181 THR A CA 1
ATOM 1427 C C . THR A 1 181 ? -10.168 8.400 -11.741 1.00 40.84 181 THR A C 1
ATOM 1429 O O . THR A 1 181 ? -9.435 7.463 -12.057 1.00 40.84 181 THR A O 1
ATOM 1432 N N . PRO A 1 182 ? -11.402 8.178 -11.214 1.00 39.94 182 PRO A N 1
ATOM 1433 C CA . PRO A 1 182 ? -12.014 6.861 -10.974 1.00 39.94 182 PRO A CA 1
ATOM 1434 C C . PRO A 1 182 ? -12.787 6.295 -12.184 1.00 39.94 182 PRO A C 1
ATOM 1436 O O . PRO A 1 182 ? -13.507 5.310 -12.051 1.00 39.94 182 PRO A O 1
ATOM 1439 N N . SER A 1 183 ? -12.652 6.876 -13.376 1.00 38.25 183 SER A N 1
ATOM 1440 C CA . SER A 1 183 ? -13.408 6.483 -14.579 1.00 38.25 183 SER A CA 1
ATOM 1441 C C . SER A 1 183 ? -13.023 5.109 -15.154 1.00 38.25 183 SER A C 1
ATOM 1443 O O . SER A 1 183 ? -13.713 4.599 -16.029 1.00 38.25 183 SER A O 1
ATOM 1445 N N . GLN A 1 184 ? -11.979 4.452 -14.631 1.00 39.44 184 GLN A N 1
ATOM 1446 C CA . GLN A 1 184 ? -11.695 3.032 -14.905 1.00 39.44 184 GLN A CA 1
ATOM 1447 C C . GLN A 1 184 ? -12.368 2.055 -13.917 1.00 39.44 184 GLN A C 1
ATOM 1449 O O . GLN A 1 184 ? -12.167 0.847 -14.022 1.00 39.44 184 GLN A O 1
ATOM 1454 N N . LEU A 1 185 ? -13.179 2.559 -12.977 1.00 44.06 185 LEU A N 1
ATOM 1455 C CA . LEU A 1 185 ? -13.992 1.774 -12.034 1.00 44.06 185 LEU A CA 1
ATOM 1456 C C . LEU A 1 185 ? -15.499 1.806 -12.370 1.00 44.06 185 LEU A C 1
ATOM 1458 O O . LEU A 1 185 ? -16.312 1.314 -11.582 1.00 44.06 185 LEU A O 1
ATOM 1462 N N . GLU A 1 186 ? -15.884 2.343 -13.535 1.00 34.81 186 GLU A N 1
ATOM 1463 C CA . GLU A 1 186 ? -17.256 2.257 -14.054 1.00 34.81 186 GLU A CA 1
ATOM 1464 C C . GLU A 1 186 ? -17.602 0.797 -14.385 1.00 34.81 186 GLU A C 1
ATOM 1466 O O . GLU A 1 186 ? -17.317 0.269 -15.457 1.00 34.81 186 GLU A O 1
ATOM 1471 N N . GLY A 1 187 ? -18.167 0.116 -13.394 1.00 38.34 187 GLY A N 1
ATOM 1472 C CA . GLY A 1 187 ? -18.501 -1.305 -13.436 1.00 38.34 187 GLY A CA 1
ATOM 1473 C C . GLY A 1 187 ? -18.775 -1.914 -12.060 1.00 38.34 187 GLY A C 1
ATOM 1474 O O . GLY A 1 187 ? -19.220 -3.058 -11.985 1.00 38.34 187 GLY A O 1
ATOM 1475 N N . MET A 1 188 ? -18.544 -1.182 -10.963 1.00 34.34 188 MET A N 1
ATOM 1476 C CA . MET A 1 188 ? -18.952 -1.635 -9.631 1.00 34.34 188 MET A CA 1
ATOM 1477 C C . MET A 1 188 ? -20.458 -1.390 -9.411 1.00 34.34 188 MET A C 1
ATOM 1479 O O . MET A 1 188 ? -20.932 -0.280 -9.658 1.00 34.34 188 MET A O 1
ATOM 1483 N N . PRO A 1 189 ? -21.227 -2.394 -8.949 1.00 33.22 189 PRO A N 1
ATOM 1484 C CA . PRO A 1 189 ? -22.651 -2.230 -8.689 1.00 33.22 189 PRO A CA 1
ATOM 1485 C C . PRO A 1 189 ? -22.886 -1.244 -7.539 1.00 33.22 189 PRO A C 1
ATOM 1487 O O . PRO A 1 189 ? -22.327 -1.387 -6.450 1.00 33.22 189 PRO A O 1
ATOM 1490 N N . SER A 1 190 ? -23.742 -0.251 -7.788 1.00 35.94 190 SER A N 1
ATOM 1491 C CA . SER A 1 190 ? -24.314 0.605 -6.753 1.00 35.94 190 SER A CA 1
ATOM 1492 C C . SER A 1 190 ? -25.236 -0.234 -5.872 1.00 35.94 190 SER A C 1
ATOM 1494 O O . SER A 1 190 ? -26.252 -0.733 -6.356 1.00 35.94 190 SER A O 1
ATOM 1496 N N . TRP A 1 191 ? -24.921 -0.366 -4.589 1.00 37.91 191 TRP A N 1
ATOM 1497 C CA . TRP A 1 191 ? -25.874 -0.891 -3.614 1.00 37.91 191 TRP A CA 1
ATOM 1498 C C . TRP A 1 191 ? -26.428 0.279 -2.806 1.00 37.91 191 TRP A C 1
ATOM 1500 O O . TRP A 1 191 ? -25.811 0.746 -1.850 1.00 37.91 191 TRP A O 1
ATOM 1510 N N . THR A 1 192 ? -27.567 0.797 -3.263 1.00 47.66 192 THR A N 1
ATOM 1511 C CA . THR A 1 192 ? -28.511 1.543 -2.430 1.00 47.66 192 THR A CA 1
ATOM 1512 C C . THR A 1 192 ? -29.487 0.562 -1.791 1.00 47.66 192 THR A C 1
ATOM 1514 O O . THR A 1 192 ? -30.080 -0.240 -2.512 1.00 47.66 192 THR A O 1
ATOM 1517 N N . GLU A 1 193 ? -29.636 0.747 -0.476 1.00 34.34 193 GLU A N 1
ATOM 1518 C CA . GLU A 1 193 ? -30.613 0.195 0.486 1.00 34.34 193 GLU A CA 1
ATOM 1519 C C . GLU A 1 193 ? -30.453 -1.259 0.957 1.00 34.34 193 GLU A C 1
ATOM 1521 O O . GLU A 1 193 ? -30.581 -2.212 0.159 1.00 34.34 193 GLU A O 1
#

Secondary structure (DSSP, 8-state):
-BSSHHHHHHHHHHHHHTT--S-EEEEEE-TT-TTEEEHHHHHHHTT-TTGGGGTTBEEE-S---GGG--EEEEE---SS-EEEEEEETTEEEEEEE-HHHHTT---EEEETTEEEEB-HHHHHHHHHHHHSS--HHHHHHHHHHHTT--EEE----SSS----EEE------EEEEEES-STT-TTSPP---

Foldseek 3Di:
DFQAQVLLLVVQVVCVVVVQPKWKKWWFAQVVQPAKAQQLVVCVVVVPPPSVNSVRPIDHPDDDDLVVLGTQAIAIADDFFDWAWADDPPDIAIFGGHVVLQPPQPDWDDDPNDTHRHSHVSSQVRRCVSRVDRDSVVSVLVVCRRRRFDWDWDDPDDDDDDTDTDGDPDGGRIDIDTDRDPVVVVPDDDDDD

pLDDT: mean 76.58, std 21.75, range [24.45, 96.94]

Radius of gyration: 17.29 Å; chains: 1; bounding box: 51×49×47 Å

Sequence (193 aa):
MFTNWAAALKKRDWYIGEHVNNVVIVAVWLKGFPGVYDAYNITGALDIDERDVFLHEVLVRGPIWANDYRILAILPDSGKPKPAVLSLVSFNLEARIPPDFISGVREKTEIMMNLRPNATKRLQNEVFSLTGTRDDDKFYRLVLSIVGLGYTSEGSNKGTTPTIISLVSGPLRWCILSTDTPSQLEGMPSWTE